Protein AF-A0A432RDB3-F1 (afdb_monomer_lite)

pLDDT: mean 89.16, std 12.21, range [35.31, 98.19]

Secondary structure (DSSP, 8-state):
----PPPPHHHHHHHHHHHHHTT----HHHHHHHHHHHTS----HHHHHHHHHHHHHHHHHHHHHHHHHHHHHHHHHHHHHHHHHHHHHHHHHHHHHHHHHHHHHHHHHHHHHHHHHHHHHHHHHHHHHHHHHHHHHHHHHHHHHHHHHHHHHHHHHHHHHHHHHHHHHHHHHHHHHHHHHHHHHHHHHHHHHHHHHHHHHHHHHHHHHHHHHHHHHHHHHHHHHHHHHHHHHHHHHHHHHSS--

Structure (mmCIF, N/CA/C/O backbone):
data_AF-A0A432RDB3-F1
#
_entry.id   AF-A0A432RDB3-F1
#
loop_
_atom_site.group_PDB
_atom_site.id
_atom_site.type_symbol
_atom_site.label_atom_id
_atom_site.label_alt_id
_atom_site.label_comp_id
_atom_site.label_asym_id
_atom_site.label_entity_id
_atom_site.label_seq_id
_atom_site.pdbx_PDB_ins_code
_atom_site.Cartn_x
_atom_site.Cartn_y
_atom_site.Cartn_z
_atom_site.occupancy
_atom_site.B_iso_or_equiv
_atom_site.auth_seq_id
_atom_site.auth_comp_id
_atom_site.auth_asym_id
_atom_site.auth_atom_id
_atom_site.pdbx_PDB_model_num
ATOM 1 N N . MET A 1 1 ? -82.869 -1.837 111.411 1.00 35.31 1 MET A N 1
ATOM 2 C CA . MET A 1 1 ? -81.398 -1.745 111.531 1.00 35.31 1 MET A CA 1
ATOM 3 C C . MET A 1 1 ? -80.792 -3.014 110.956 1.00 35.31 1 MET A C 1
ATOM 5 O O . MET A 1 1 ? -80.853 -4.049 111.608 1.00 35.31 1 MET A O 1
ATOM 9 N N . ALA A 1 2 ? -80.286 -2.956 109.724 1.00 36.50 2 ALA A N 1
ATOM 10 C CA . ALA A 1 2 ? -79.537 -4.052 109.114 1.00 36.50 2 ALA A CA 1
ATOM 11 C C . ALA A 1 2 ? -78.071 -3.973 109.571 1.00 36.50 2 ALA A C 1
ATOM 13 O O . ALA A 1 2 ? -77.503 -2.884 109.666 1.00 36.50 2 ALA A O 1
ATOM 14 N N . ARG A 1 3 ? -77.483 -5.119 109.922 1.00 41.62 3 ARG A N 1
ATOM 15 C CA . ARG A 1 3 ? -76.086 -5.228 110.359 1.00 41.62 3 ARG A CA 1
ATOM 16 C C . ARG A 1 3 ? -75.168 -4.813 109.199 1.00 41.62 3 ARG A C 1
ATOM 18 O O 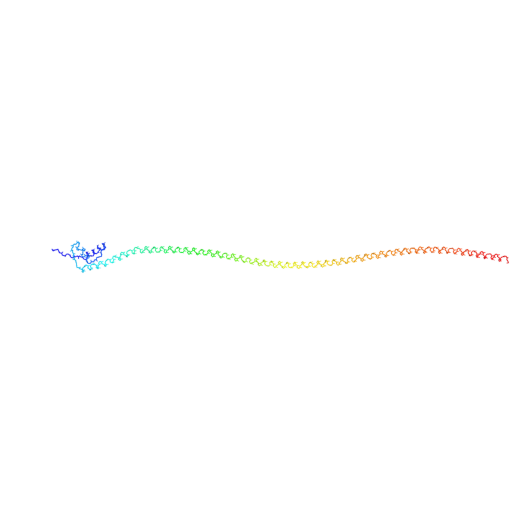. ARG A 1 3 ? -75.304 -5.351 108.107 1.00 41.62 3 ARG A O 1
ATOM 25 N N . LYS A 1 4 ? -74.249 -3.868 109.438 1.00 50.31 4 LYS A N 1
ATOM 26 C CA . LYS A 1 4 ? -73.173 -3.492 108.503 1.00 50.31 4 LYS A CA 1
ATOM 27 C C . LYS A 1 4 ? -72.275 -4.713 108.268 1.00 50.31 4 LYS A C 1
ATOM 29 O O . LYS A 1 4 ? -71.460 -5.034 109.127 1.00 50.31 4 LYS A O 1
ATOM 34 N N . ALA A 1 5 ? -72.446 -5.406 107.147 1.00 59.75 5 ALA A N 1
ATOM 35 C CA . ALA A 1 5 ? -71.438 -6.338 106.656 1.00 59.75 5 ALA A CA 1
ATOM 36 C C . ALA A 1 5 ? -70.330 -5.511 105.991 1.00 59.75 5 ALA A C 1
ATOM 38 O O . ALA A 1 5 ? -70.617 -4.707 105.105 1.00 59.75 5 ALA A O 1
ATOM 39 N N . ASN A 1 6 ? -69.087 -5.653 106.452 1.00 72.50 6 ASN A N 1
ATOM 40 C CA . ASN A 1 6 ? -67.948 -5.007 105.803 1.00 72.50 6 ASN A CA 1
ATOM 41 C C . ASN A 1 6 ? -67.727 -5.652 104.429 1.00 72.50 6 ASN A C 1
ATOM 43 O O . ASN A 1 6 ? -67.784 -6.874 104.317 1.00 72.50 6 ASN A O 1
ATOM 47 N N . ILE A 1 7 ? -67.501 -4.827 103.408 1.00 80.25 7 ILE A N 1
ATOM 48 C CA . ILE A 1 7 ? -67.109 -5.280 102.068 1.00 80.25 7 ILE A CA 1
ATOM 49 C C . ILE A 1 7 ? -65.678 -5.821 102.168 1.00 80.25 7 ILE A C 1
ATOM 51 O O . ILE A 1 7 ? -64.812 -5.146 102.739 1.00 80.25 7 ILE A O 1
ATOM 55 N N . ALA A 1 8 ? -65.447 -7.031 101.667 1.00 84.75 8 ALA A N 1
ATOM 56 C CA . ALA A 1 8 ? -64.123 -7.636 101.638 1.00 84.75 8 ALA A CA 1
ATOM 57 C C . ALA A 1 8 ? -63.233 -6.959 100.585 1.00 84.75 8 ALA A C 1
ATOM 59 O O . ALA A 1 8 ? -63.705 -6.353 99.623 1.00 84.75 8 ALA A O 1
ATOM 60 N N . LYS A 1 9 ? -61.917 -7.050 100.766 1.00 83.38 9 LYS A N 1
ATOM 61 C CA . LYS A 1 9 ? -60.950 -6.425 99.858 1.00 83.38 9 LYS A CA 1
ATOM 62 C C . LYS A 1 9 ? -61.000 -7.064 98.469 1.00 83.38 9 LYS A C 1
ATOM 64 O O . LYS A 1 9 ? -60.935 -6.365 97.465 1.00 83.38 9 LYS A O 1
ATOM 69 N N . GLU A 1 10 ? -61.190 -8.374 98.435 1.00 84.88 10 GLU A N 1
ATOM 70 C CA . GLU A 1 10 ? -61.319 -9.195 97.237 1.00 84.88 10 GLU A CA 1
ATOM 71 C C . GLU A 1 10 ? -62.571 -8.808 96.434 1.00 84.88 10 GLU A C 1
ATOM 73 O O . GLU A 1 10 ? -62.511 -8.727 95.211 1.00 84.88 10 GLU A O 1
ATOM 78 N N . GLU A 1 11 ? -63.677 -8.473 97.114 1.00 85.69 11 GLU A N 1
ATOM 79 C CA . GLU A 1 11 ? -64.893 -7.955 96.466 1.00 85.69 11 GLU A CA 1
ATOM 80 C C . GLU A 1 11 ? -64.620 -6.604 95.781 1.00 85.69 11 GLU A C 1
ATOM 82 O O . GLU A 1 11 ? -65.095 -6.369 94.672 1.00 85.69 11 GLU A O 1
ATOM 87 N N . ILE A 1 12 ? -63.832 -5.720 96.411 1.00 87.88 12 ILE A N 1
ATOM 88 C CA . ILE A 1 12 ? -63.467 -4.409 95.844 1.00 87.88 12 ILE A CA 1
ATOM 89 C C . ILE A 1 12 ? -62.556 -4.577 94.622 1.00 87.88 12 ILE A C 1
ATOM 91 O O . ILE A 1 12 ? -62.761 -3.895 93.623 1.00 87.88 12 ILE A O 1
ATOM 95 N N . ILE A 1 13 ? -61.584 -5.492 94.676 1.00 89.44 13 ILE A N 1
ATOM 96 C CA . ILE A 1 13 ? -60.688 -5.787 93.547 1.00 89.44 13 ILE A CA 1
ATOM 97 C C . ILE A 1 13 ? -61.476 -6.368 92.365 1.00 89.44 13 ILE A C 1
ATOM 99 O O . ILE A 1 13 ? -61.260 -5.945 91.232 1.00 89.44 13 ILE A O 1
ATOM 103 N N . GLN A 1 14 ? -62.427 -7.276 92.614 1.00 88.69 14 GLN A N 1
ATOM 104 C CA . GLN A 1 14 ? -63.300 -7.802 91.561 1.00 88.69 14 GLN A CA 1
ATOM 105 C C . GLN A 1 14 ? -64.155 -6.694 90.934 1.00 88.69 14 GLN A C 1
ATOM 107 O O . GLN A 1 14 ? -64.220 -6.584 89.715 1.00 88.69 14 GLN A O 1
ATOM 112 N N . ALA A 1 15 ? -64.724 -5.806 91.752 1.00 88.12 15 ALA A N 1
ATOM 113 C CA . ALA A 1 15 ? -65.462 -4.649 91.255 1.00 88.12 15 ALA A CA 1
ATOM 114 C C . ALA A 1 15 ? -64.590 -3.709 90.400 1.00 88.12 15 ALA A C 1
ATOM 116 O O . ALA A 1 15 ? -65.084 -3.113 89.444 1.00 88.12 15 ALA A O 1
ATOM 117 N N . CYS A 1 16 ? -63.296 -3.569 90.708 1.00 90.38 16 CYS A N 1
ATOM 118 C CA . CYS A 1 16 ? -62.369 -2.817 89.863 1.00 90.38 16 CYS A CA 1
ATOM 119 C C . CYS A 1 16 ? -62.191 -3.457 88.475 1.00 90.38 16 CYS A C 1
ATOM 121 O O . CYS A 1 16 ? -62.165 -2.728 87.482 1.00 90.38 16 CYS A O 1
ATOM 123 N N . TRP A 1 17 ? -62.114 -4.790 88.396 1.00 91.38 17 TRP A N 1
ATOM 124 C CA . TRP A 1 17 ? -62.083 -5.523 87.125 1.00 91.38 17 TRP A CA 1
ATOM 125 C C . TRP A 1 17 ? -63.385 -5.353 86.338 1.00 91.38 17 TRP A C 1
ATOM 127 O O . TRP A 1 17 ? -63.338 -4.926 85.185 1.00 91.38 17 TRP A O 1
ATOM 137 N N . ASP A 1 18 ? -64.536 -5.558 86.984 1.00 90.00 18 ASP A N 1
ATOM 138 C CA . ASP A 1 18 ? -65.857 -5.417 86.357 1.00 90.00 18 ASP A CA 1
ATOM 139 C C . ASP A 1 18 ? -66.084 -3.991 85.805 1.00 90.00 18 ASP A C 1
ATOM 141 O O . ASP A 1 18 ? -66.699 -3.797 84.754 1.00 90.00 18 ASP A O 1
ATOM 145 N N . LEU A 1 19 ? -65.586 -2.966 86.511 1.00 89.94 19 LEU A N 1
ATOM 146 C CA . LEU A 1 19 ? -65.659 -1.571 86.070 1.00 89.94 19 LEU A CA 1
ATOM 147 C C . LEU A 1 19 ? -64.761 -1.304 84.854 1.00 89.94 19 LEU A C 1
ATOM 149 O O . LEU A 1 19 ? -65.193 -0.613 83.928 1.00 89.94 19 LEU A O 1
ATOM 153 N N . ILE A 1 20 ? -63.546 -1.860 84.813 1.00 90.69 20 ILE A N 1
ATOM 154 C CA . ILE A 1 20 ? -62.669 -1.729 83.643 1.00 90.69 20 ILE A CA 1
ATOM 155 C C . ILE A 1 20 ? -63.223 -2.462 82.423 1.00 90.69 20 ILE A C 1
ATOM 157 O O . ILE A 1 20 ? -63.156 -1.903 81.329 1.00 90.69 20 ILE A O 1
ATOM 161 N N . GLU A 1 21 ? -63.848 -3.630 82.585 1.00 87.88 21 GLU A N 1
ATOM 162 C CA . GLU A 1 21 ? -64.546 -4.315 81.483 1.00 87.88 21 GLU A CA 1
ATOM 163 C C . GLU A 1 21 ? -65.658 -3.442 80.872 1.00 87.88 21 GLU A C 1
ATOM 165 O O . GLU A 1 21 ? -65.922 -3.490 79.669 1.00 87.88 21 GLU A O 1
ATOM 170 N N . GLN A 1 22 ? -66.265 -2.569 81.680 1.00 89.19 22 GLN A N 1
ATOM 171 C CA . GLN A 1 22 ? -67.257 -1.580 81.248 1.00 89.19 22 GLN A CA 1
ATOM 172 C C . GLN A 1 22 ? -66.639 -0.267 80.725 1.00 89.19 22 GLN A C 1
ATOM 174 O O . GLN A 1 22 ? -67.370 0.688 80.459 1.00 89.19 22 GLN A O 1
ATOM 179 N N . ASN A 1 23 ? -65.312 -0.193 80.553 1.00 85.62 23 ASN A N 1
ATOM 180 C CA . ASN A 1 23 ? -64.543 1.016 80.213 1.00 85.62 23 ASN A CA 1
ATOM 181 C C . ASN A 1 23 ? -64.658 2.156 81.245 1.00 85.62 23 ASN A C 1
ATOM 183 O O . ASN A 1 23 ? -64.531 3.340 80.914 1.00 85.62 23 ASN A O 1
ATOM 187 N N . ILE A 1 24 ? -64.887 1.826 82.515 1.00 88.19 24 ILE A N 1
ATOM 188 C CA . ILE A 1 24 ? -65.016 2.790 83.607 1.00 88.19 24 ILE A CA 1
ATOM 189 C C . ILE A 1 24 ? -63.818 2.646 84.545 1.00 88.19 24 ILE A C 1
ATOM 191 O O . ILE A 1 24 ? -63.685 1.668 85.265 1.00 88.19 24 ILE A O 1
ATOM 195 N N . PHE A 1 25 ? -62.964 3.671 84.609 1.00 87.56 25 PHE A N 1
ATOM 196 C CA . PHE A 1 25 ? -61.839 3.665 85.550 1.00 87.56 25 PHE A CA 1
ATOM 197 C C . PHE A 1 25 ? -62.325 3.574 87.013 1.00 87.56 25 PHE A C 1
ATOM 199 O O . PHE A 1 25 ? -63.128 4.432 87.420 1.00 87.56 25 PHE A O 1
ATOM 206 N N . PRO A 1 26 ? -61.861 2.593 87.804 1.00 89.19 26 PRO A N 1
ATOM 207 C CA . PRO A 1 26 ? -62.276 2.429 89.186 1.00 89.19 26 PRO A CA 1
ATOM 208 C C . PRO A 1 26 ? -61.664 3.529 90.053 1.00 89.19 26 PRO A C 1
ATOM 210 O O . PRO A 1 26 ? -60.463 3.768 90.075 1.00 89.19 26 PRO A O 1
ATOM 213 N N . ASN A 1 27 ? -62.517 4.246 90.773 1.00 88.56 27 ASN A N 1
ATOM 214 C CA . ASN A 1 27 ? -62.109 5.233 91.764 1.00 88.56 27 ASN A CA 1
ATOM 215 C C . ASN A 1 27 ? -63.061 5.168 92.960 1.00 88.56 27 ASN A C 1
ATOM 217 O O . ASN A 1 27 ? -64.129 4.562 92.878 1.00 88.56 27 ASN A O 1
ATOM 221 N N . ILE A 1 28 ? -62.680 5.795 94.076 1.00 86.38 28 ILE A N 1
ATOM 222 C CA . ILE A 1 28 ? -63.436 5.717 95.336 1.00 86.38 28 ILE A CA 1
ATOM 223 C C . ILE A 1 28 ? -64.931 6.059 95.146 1.00 86.38 28 ILE A C 1
ATOM 225 O O . ILE A 1 28 ? -65.757 5.260 95.594 1.00 86.38 28 ILE A O 1
ATOM 229 N N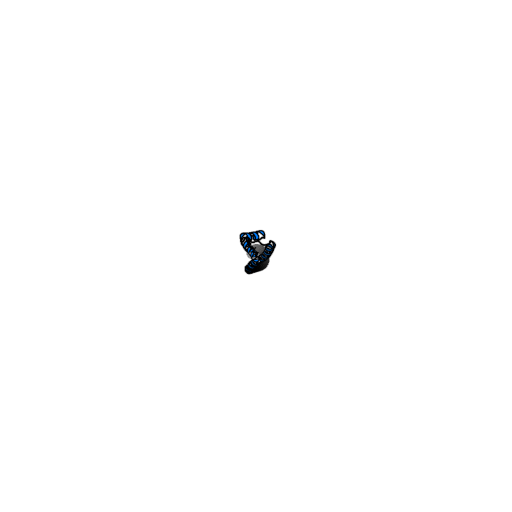 . PRO A 1 29 ? -65.321 7.162 94.467 1.00 87.56 29 PRO A N 1
ATOM 230 C CA . PRO A 1 29 ? -66.732 7.449 94.195 1.00 87.56 29 PRO A CA 1
ATOM 231 C C . PRO A 1 29 ? -67.442 6.354 93.391 1.00 87.56 29 PRO A C 1
ATOM 233 O O . PRO A 1 29 ? -68.516 5.913 93.782 1.00 87.56 29 PRO A O 1
ATOM 236 N N . ARG A 1 30 ? -66.827 5.869 92.306 1.00 87.94 30 ARG A N 1
ATOM 237 C CA . ARG A 1 30 ? -67.439 4.881 91.404 1.00 87.94 30 ARG A CA 1
ATOM 238 C C . ARG A 1 30 ? -67.595 3.513 92.049 1.00 87.94 30 ARG A C 1
ATOM 240 O O . ARG A 1 30 ? -68.623 2.879 91.858 1.00 87.94 30 ARG A O 1
ATOM 247 N N . LEU A 1 31 ? -66.623 3.083 92.849 1.00 86.69 31 LEU A N 1
ATOM 248 C CA . LEU A 1 31 ? -66.726 1.846 93.626 1.00 86.69 31 LEU A CA 1
ATOM 249 C C . LEU A 1 31 ? -67.760 1.977 94.746 1.00 86.69 31 LEU A C 1
ATOM 251 O O . LEU A 1 31 ? -68.524 1.050 94.994 1.00 86.69 31 LEU A O 1
ATOM 255 N N . SER A 1 32 ? -67.833 3.145 95.390 1.00 84.81 32 SER A N 1
ATOM 256 C CA . SER A 1 32 ? -68.870 3.416 96.390 1.00 84.81 32 SER A CA 1
ATOM 257 C C . SER A 1 32 ? -70.265 3.348 95.771 1.00 84.81 32 SER A C 1
ATOM 259 O O . SER A 1 32 ? -71.156 2.744 96.359 1.00 84.81 32 SER A O 1
ATOM 261 N N . ASP A 1 33 ? -70.449 3.917 94.578 1.00 86.44 33 ASP A N 1
ATOM 262 C CA . ASP A 1 33 ? -71.707 3.841 93.834 1.00 86.44 33 ASP A CA 1
ATOM 263 C C . ASP A 1 33 ? -71.992 2.421 93.319 1.00 86.44 33 ASP A C 1
ATOM 265 O O . ASP A 1 33 ? -73.139 1.981 93.372 1.00 86.44 33 ASP A O 1
ATOM 269 N N . TYR A 1 34 ? -70.965 1.673 92.897 1.00 87.25 34 TYR A N 1
ATOM 270 C CA . TYR A 1 34 ? -71.071 0.270 92.480 1.00 87.25 34 TYR A CA 1
ATOM 271 C C . TYR A 1 34 ? -71.675 -0.598 93.592 1.00 87.25 34 TYR A C 1
ATOM 273 O O . TYR A 1 34 ? -72.729 -1.202 93.397 1.00 87.25 34 TYR A O 1
ATOM 281 N N . PHE A 1 35 ? -71.091 -0.580 94.795 1.00 85.75 35 PHE A N 1
ATOM 282 C CA . PHE A 1 35 ? -71.615 -1.346 95.934 1.00 85.75 35 PHE A CA 1
ATOM 283 C C . PHE A 1 35 ? -72.942 -0.793 96.462 1.00 85.75 35 PHE A C 1
ATOM 285 O O . PHE A 1 35 ? -73.838 -1.553 96.829 1.00 85.75 35 PHE A O 1
ATOM 292 N N . LYS A 1 36 ? -73.130 0.530 96.431 1.00 84.56 36 LYS A N 1
ATOM 293 C CA . LYS A 1 36 ? -74.396 1.158 96.827 1.00 84.56 36 LYS A CA 1
ATOM 294 C C . LYS A 1 36 ? -75.564 0.731 95.936 1.00 84.56 36 LYS A C 1
ATOM 296 O O . LYS A 1 36 ? -76.665 0.550 96.451 1.00 84.56 36 LYS A O 1
ATOM 301 N N . ASN A 1 37 ? -75.326 0.564 94.637 1.00 84.19 37 ASN A N 1
ATOM 302 C CA . ASN A 1 37 ? -76.328 0.098 93.680 1.00 84.19 37 ASN A CA 1
ATOM 303 C C . ASN A 1 37 ? -76.516 -1.425 93.716 1.00 84.19 37 ASN A C 1
ATOM 305 O O . ASN A 1 37 ? -77.618 -1.897 93.451 1.00 84.19 37 ASN A O 1
ATOM 309 N N . LEU A 1 38 ? -75.466 -2.182 94.049 1.00 83.31 38 LEU A N 1
ATOM 310 C CA . LEU A 1 38 ? -75.503 -3.643 94.103 1.00 83.31 38 LEU A CA 1
ATOM 311 C C . LEU A 1 38 ? -76.231 -4.166 95.351 1.00 83.31 38 LEU A C 1
ATOM 313 O O . LEU A 1 38 ? -77.127 -5.000 95.243 1.00 83.31 38 LEU A O 1
ATOM 317 N N . ASP A 1 39 ? -75.855 -3.684 96.537 1.00 78.50 39 ASP A N 1
ATOM 318 C CA . ASP A 1 39 ? -76.351 -4.215 97.816 1.00 78.50 39 ASP A CA 1
ATOM 319 C C . ASP A 1 39 ? -76.494 -3.170 98.941 1.00 78.50 39 ASP A C 1
ATOM 321 O O . ASP A 1 39 ? -76.929 -3.493 100.051 1.00 78.50 39 ASP A O 1
ATOM 325 N N . GLY A 1 40 ? -76.164 -1.904 98.670 1.00 77.38 40 GLY A N 1
ATOM 326 C CA . GLY A 1 40 ? -76.295 -0.804 99.623 1.00 77.38 40 GLY A CA 1
ATOM 327 C C . GLY A 1 40 ? -75.216 -0.770 100.713 1.00 77.38 40 GLY A C 1
ATOM 328 O O . GLY A 1 40 ? -75.335 0.033 101.647 1.00 77.38 40 GLY A O 1
ATOM 329 N N . ARG A 1 41 ? -74.178 -1.618 100.639 1.00 79.44 41 ARG A N 1
ATOM 330 C CA . ARG A 1 41 ? -73.050 -1.616 101.585 1.00 79.44 41 ARG A CA 1
ATOM 331 C C . ARG A 1 41 ? -72.085 -0.465 101.289 1.00 79.44 41 ARG A C 1
ATOM 333 O O . ARG A 1 41 ? -71.989 0.043 100.178 1.00 79.44 41 ARG A O 1
ATOM 340 N N . GLY A 1 42 ? -71.347 -0.054 102.318 1.00 76.62 42 GLY A N 1
ATOM 341 C CA . GLY A 1 42 ? -70.287 0.945 102.202 1.00 76.62 42 GLY A CA 1
ATOM 342 C C . GLY A 1 42 ? -69.099 0.588 103.086 1.00 76.62 42 GLY A C 1
ATOM 343 O O . GLY A 1 42 ? -69.268 0.015 104.165 1.00 76.62 42 GLY A O 1
ATOM 344 N N . CYS A 1 43 ? -67.898 0.937 102.636 1.00 78.62 43 CYS A N 1
ATOM 345 C CA . CYS A 1 43 ? -66.645 0.738 103.360 1.00 78.62 43 CYS A CA 1
ATOM 346 C C . CYS A 1 43 ? -65.849 2.052 103.438 1.00 78.62 43 CYS A C 1
ATOM 348 O O . CYS A 1 43 ? -66.268 3.084 102.915 1.00 78.62 43 CYS A O 1
ATOM 350 N N . SER A 1 44 ? -64.741 2.052 104.183 1.00 82.94 44 SER A N 1
ATOM 351 C CA . SER A 1 44 ? -63.948 3.269 104.372 1.00 82.94 44 SER A CA 1
ATOM 352 C C . SER A 1 44 ? -63.169 3.633 103.105 1.00 82.94 44 SER A C 1
ATOM 354 O O . SER A 1 44 ? -62.685 2.750 102.395 1.00 82.94 44 SER A O 1
ATOM 356 N N . ASN A 1 45 ? -62.965 4.931 102.867 1.00 83.38 45 ASN A N 1
ATOM 357 C CA . ASN A 1 45 ? -62.154 5.413 101.744 1.00 83.38 45 ASN A CA 1
ATOM 358 C C . ASN A 1 45 ? -60.724 4.859 101.773 1.00 83.38 45 ASN A C 1
ATOM 360 O O . ASN A 1 45 ? -60.151 4.620 100.720 1.00 83.38 45 ASN A O 1
ATOM 364 N N . THR A 1 46 ? -60.156 4.618 102.958 1.00 83.19 46 THR A N 1
ATOM 365 C CA . THR A 1 46 ? -58.827 4.007 103.108 1.00 83.19 46 THR A CA 1
ATOM 366 C C . THR A 1 46 ? -58.824 2.544 102.663 1.00 83.19 46 THR A C 1
ATOM 368 O O . THR A 1 46 ? -57.886 2.106 102.008 1.00 83.19 46 THR A O 1
ATOM 371 N N . THR A 1 47 ? -59.886 1.788 102.966 1.00 83.44 47 THR A N 1
ATOM 372 C CA . THR A 1 47 ? -60.045 0.399 102.505 1.00 83.44 47 THR A CA 1
ATOM 373 C C . THR A 1 47 ? -60.215 0.335 100.987 1.00 83.44 47 THR A C 1
ATOM 375 O O . THR A 1 47 ? -59.574 -0.496 100.351 1.00 83.44 47 THR A O 1
ATOM 378 N N . LEU A 1 48 ? -61.020 1.237 100.409 1.00 85.25 48 LEU A N 1
ATOM 379 C CA . LEU A 1 48 ? -61.172 1.365 98.956 1.00 85.25 48 LEU A CA 1
ATOM 380 C C . LEU A 1 48 ? -59.850 1.745 98.293 1.00 85.25 48 LEU A C 1
ATOM 382 O O . LEU A 1 48 ? -59.454 1.093 97.341 1.00 85.25 48 LEU A O 1
ATOM 386 N N . LEU A 1 49 ? -59.147 2.753 98.812 1.00 87.56 49 LEU A N 1
ATOM 387 C CA . LEU A 1 49 ? -57.881 3.213 98.244 1.00 87.56 49 LEU A CA 1
ATOM 388 C C . LEU A 1 49 ? -56.818 2.111 98.245 1.00 87.56 49 LEU A C 1
ATOM 390 O O . LEU A 1 49 ? -56.200 1.879 97.217 1.00 87.56 49 LEU A O 1
ATOM 394 N N . ASN A 1 50 ? -56.651 1.394 99.360 1.00 88.56 50 ASN A N 1
ATOM 395 C CA . ASN A 1 50 ? -55.678 0.303 99.444 1.00 88.56 50 ASN A CA 1
ATOM 396 C C . ASN A 1 50 ? -56.002 -0.836 98.463 1.00 88.56 50 ASN A C 1
ATOM 398 O O . ASN A 1 50 ? -55.094 -1.405 97.867 1.00 88.56 50 ASN A O 1
ATOM 402 N N . ALA A 1 51 ? -57.285 -1.168 98.288 1.00 87.38 51 ALA A N 1
ATOM 403 C CA . ALA A 1 51 ? -57.718 -2.177 97.323 1.00 87.38 51 ALA A CA 1
ATOM 404 C C . ALA A 1 51 ? -57.554 -1.704 95.867 1.00 87.38 51 ALA A C 1
ATOM 406 O O . ALA A 1 51 ? -57.153 -2.493 95.019 1.00 87.38 51 ALA A O 1
ATOM 407 N N . ILE A 1 52 ? -57.816 -0.421 95.585 1.00 89.19 52 ILE A N 1
ATOM 408 C CA . ILE A 1 52 ? -57.573 0.193 94.272 1.00 89.19 52 ILE A CA 1
ATOM 409 C C . ILE A 1 52 ? -56.083 0.152 93.942 1.00 89.19 52 ILE A C 1
ATOM 411 O O . ILE A 1 52 ? -55.741 -0.277 92.853 1.00 89.19 52 ILE A O 1
ATOM 415 N N . SER A 1 53 ? -55.196 0.542 94.862 1.00 88.56 53 SER A N 1
ATOM 416 C CA . SER A 1 53 ? -53.749 0.528 94.607 1.00 88.56 53 SER A CA 1
ATOM 417 C C . SER A 1 53 ? -53.211 -0.881 94.335 1.00 88.56 53 SER A C 1
ATOM 419 O O . SER A 1 53 ? -52.388 -1.058 93.445 1.00 88.56 53 SER A O 1
ATOM 421 N N . GLU A 1 54 ? -53.711 -1.898 95.038 1.00 89.75 54 GLU A N 1
ATOM 422 C CA . GLU A 1 54 ? -53.349 -3.301 94.778 1.00 89.75 54 GLU A CA 1
ATOM 423 C C . GLU A 1 54 ? -53.878 -3.813 93.435 1.00 89.75 54 GLU A C 1
ATOM 425 O O . GLU A 1 54 ? -53.189 -4.529 92.705 1.00 89.75 54 GLU A O 1
ATOM 430 N N . TRP A 1 55 ? -55.101 -3.415 93.086 1.00 92.56 55 TRP A N 1
ATOM 431 C CA . TRP A 1 55 ? -55.655 -3.676 91.768 1.00 92.56 55 TRP A CA 1
ATOM 432 C C . TRP A 1 55 ? -54.859 -2.953 90.669 1.00 92.56 55 TRP A C 1
ATOM 434 O O . TRP A 1 55 ? -54.588 -3.559 89.643 1.00 92.56 55 TRP A O 1
ATOM 444 N N . GLU A 1 56 ? -54.426 -1.706 90.877 1.00 90.19 56 GLU A N 1
ATOM 445 C CA . GLU A 1 56 ? -53.608 -0.947 89.919 1.00 90.19 56 GLU A CA 1
ATOM 446 C C . GLU A 1 56 ? -52.250 -1.617 89.665 1.00 90.19 56 GLU A C 1
ATOM 448 O O . GLU A 1 56 ? -51.779 -1.631 88.526 1.00 90.19 56 GLU A O 1
ATOM 453 N N . GLU A 1 57 ? -51.619 -2.183 90.698 1.00 89.75 57 GLU A N 1
ATOM 454 C CA . GLU A 1 57 ? -50.401 -2.991 90.550 1.00 89.75 57 GLU A CA 1
ATOM 455 C C . GLU A 1 57 ? -50.678 -4.276 89.759 1.00 89.75 57 GLU A C 1
ATOM 457 O O . GLU A 1 57 ? -49.993 -4.543 88.771 1.00 89.75 57 GLU A O 1
ATOM 462 N N . SER A 1 58 ? -51.737 -5.006 90.121 1.00 87.56 58 SER A N 1
ATOM 463 C CA . SER A 1 58 ? -52.150 -6.237 89.427 1.00 87.56 58 SER A CA 1
ATOM 464 C C . SER A 1 58 ? -52.532 -5.981 87.962 1.00 87.56 58 SER A C 1
ATOM 466 O O . SER A 1 58 ? -52.250 -6.787 87.080 1.00 87.56 58 SER A O 1
ATOM 468 N N . TYR A 1 59 ? -53.158 -4.839 87.681 1.00 88.25 59 TYR A N 1
ATOM 469 C CA . TYR A 1 59 ? -53.559 -4.418 86.344 1.00 88.25 59 TYR A CA 1
ATOM 470 C C . TYR A 1 59 ? -52.352 -4.054 85.475 1.00 88.25 59 TYR A C 1
ATOM 472 O O . TYR A 1 59 ? -52.289 -4.462 84.317 1.00 88.25 59 TYR A O 1
ATOM 480 N N . LYS A 1 60 ? -51.362 -3.339 86.028 1.00 88.50 60 LYS A N 1
ATOM 481 C CA . LYS A 1 60 ? -50.094 -3.072 85.328 1.00 88.50 60 LYS A CA 1
ATOM 482 C C . LYS A 1 60 ? -49.356 -4.361 84.995 1.00 88.50 60 LYS A C 1
ATOM 484 O O . LYS A 1 60 ? -48.881 -4.508 83.875 1.00 88.50 60 LYS A O 1
ATOM 489 N N . GLU A 1 61 ? -49.298 -5.297 85.939 1.00 88.38 61 GLU A N 1
ATOM 490 C CA . GLU A 1 61 ? -48.685 -6.605 85.710 1.00 88.38 61 GLU A CA 1
ATOM 491 C C . GLU A 1 61 ? -49.429 -7.391 84.619 1.00 88.38 61 GLU A C 1
ATOM 493 O O . GLU A 1 61 ? -48.795 -7.969 83.736 1.00 88.38 61 GLU A O 1
ATOM 498 N N . HIS A 1 62 ? -50.766 -7.349 84.611 1.00 86.38 62 HIS A N 1
ATOM 499 C CA . HIS A 1 62 ? -51.566 -7.971 83.558 1.00 86.38 62 HIS A CA 1
ATOM 500 C C . HIS A 1 62 ? -51.297 -7.347 82.178 1.00 86.38 62 HIS A C 1
ATOM 502 O O . HIS A 1 62 ? -51.077 -8.090 81.219 1.00 86.38 62 HIS A O 1
ATOM 508 N N . GLN A 1 63 ? -51.256 -6.014 82.070 1.00 85.88 63 GLN A N 1
ATOM 509 C CA . GLN A 1 63 ? -50.954 -5.321 80.811 1.00 85.88 63 GLN A CA 1
ATOM 510 C C . GLN A 1 63 ? -49.534 -5.611 80.306 1.00 85.88 63 GLN A C 1
ATOM 512 O O . GLN A 1 63 ? -49.337 -5.860 79.115 1.00 85.88 63 GLN A O 1
ATOM 517 N N . ASP A 1 64 ? -48.543 -5.603 81.200 1.00 87.69 64 ASP A N 1
ATOM 518 C CA . ASP A 1 64 ? -47.157 -5.921 80.852 1.00 87.69 64 ASP A CA 1
ATOM 519 C C . ASP A 1 64 ? -47.015 -7.376 80.387 1.00 87.69 64 ASP A C 1
ATOM 521 O O . ASP A 1 64 ? -46.240 -7.656 79.469 1.00 87.69 64 ASP A O 1
ATOM 525 N N . ASN A 1 65 ? -47.769 -8.301 80.985 1.00 88.38 65 ASN A N 1
ATOM 526 C CA . ASN A 1 65 ? -47.782 -9.703 80.580 1.00 88.38 65 ASN A CA 1
ATOM 527 C C . ASN A 1 65 ? -48.450 -9.903 79.215 1.00 88.38 65 ASN A C 1
ATOM 529 O O . ASN A 1 65 ? -47.868 -10.581 78.374 1.00 88.38 65 ASN A O 1
ATOM 533 N N . GLU A 1 66 ? -49.590 -9.263 78.936 1.00 85.25 66 GLU A N 1
ATOM 534 C CA . GLU A 1 66 ? -50.221 -9.330 77.607 1.00 85.25 66 GLU A CA 1
ATOM 535 C C . GLU A 1 66 ? -49.304 -8.767 76.512 1.00 85.25 66 GLU A C 1
ATOM 537 O O . GLU A 1 66 ? -49.123 -9.377 75.456 1.00 85.25 66 GLU A O 1
ATOM 542 N N . LEU A 1 67 ? -48.664 -7.620 76.765 1.00 83.75 67 LEU A N 1
ATOM 543 C CA . LEU A 1 67 ? -47.714 -7.020 75.824 1.00 83.75 67 LEU A CA 1
ATOM 544 C C . LEU A 1 67 ? -46.483 -7.905 75.604 1.00 83.75 67 LEU A C 1
ATOM 546 O O . LEU A 1 67 ? -45.998 -8.016 74.470 1.00 83.75 67 LEU A O 1
ATOM 550 N N . LYS A 1 68 ? -45.976 -8.548 76.662 1.00 88.38 68 LYS A N 1
ATOM 551 C CA . LYS A 1 68 ? -44.889 -9.526 76.556 1.00 88.38 68 LYS A CA 1
ATOM 552 C C . LYS A 1 68 ? -45.313 -10.750 75.763 1.00 88.38 68 LYS A C 1
ATOM 554 O O . LYS A 1 68 ? -44.576 -11.110 74.857 1.00 88.38 68 LYS A O 1
ATOM 559 N N . GLU A 1 69 ? -46.479 -11.333 76.020 1.00 85.75 69 GLU A N 1
ATOM 560 C CA . GLU A 1 69 ? -46.977 -12.498 75.278 1.00 85.75 69 GLU A CA 1
ATOM 561 C C . GLU A 1 69 ? -47.143 -12.193 73.787 1.00 85.75 69 GLU A C 1
ATOM 563 O O . GLU A 1 69 ? -46.679 -12.955 72.935 1.00 85.75 69 GLU A O 1
ATOM 568 N N . VAL A 1 70 ? -47.726 -11.038 73.449 1.00 85.44 70 VAL A N 1
ATOM 569 C CA . VAL A 1 70 ? -47.838 -10.576 72.058 1.00 85.44 70 VAL A CA 1
ATOM 570 C C . VAL A 1 70 ? -46.447 -10.426 71.435 1.00 85.44 70 VAL A C 1
ATOM 572 O O . VAL A 1 70 ? -46.191 -10.914 70.332 1.00 85.44 70 VAL A O 1
ATOM 575 N N . THR A 1 71 ? -45.512 -9.800 72.148 1.00 88.00 71 THR A N 1
ATOM 576 C CA . THR A 1 71 ? -44.140 -9.614 71.661 1.00 88.00 71 THR A CA 1
ATOM 577 C C . THR A 1 71 ? -43.409 -10.948 71.492 1.00 88.00 71 THR A C 1
ATOM 579 O O . THR A 1 71 ? -42.758 -11.157 70.470 1.00 88.00 71 THR A O 1
ATOM 582 N N . GLU A 1 72 ? -43.535 -11.875 72.439 1.00 89.19 72 GLU A N 1
ATOM 583 C CA . GLU A 1 72 ? -42.936 -13.212 72.393 1.00 89.19 72 GLU A CA 1
ATOM 584 C C . GLU A 1 72 ? -43.516 -14.064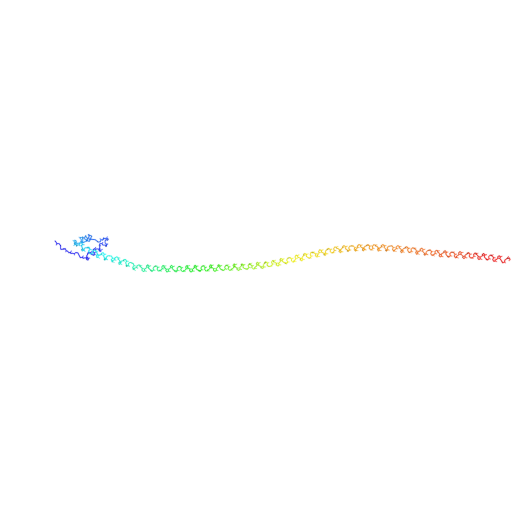 71.263 1.00 89.19 72 GLU A C 1
ATOM 586 O O . GLU A 1 72 ? -42.779 -14.823 70.631 1.00 89.19 72 GLU A O 1
ATOM 591 N N . HIS A 1 73 ? -44.801 -13.895 70.946 1.00 89.69 73 HIS A N 1
ATOM 592 C CA . HIS A 1 73 ? -45.447 -14.598 69.845 1.00 89.69 73 HIS A CA 1
ATOM 593 C C . HIS A 1 73 ? -44.986 -14.085 68.470 1.00 89.69 73 HIS A C 1
ATOM 595 O O . HIS A 1 73 ? -44.704 -14.873 67.561 1.00 89.69 73 HIS A O 1
ATOM 601 N N . PHE A 1 74 ? -44.869 -12.764 68.299 1.00 90.38 74 PHE A N 1
ATOM 602 C CA . PHE A 1 74 ? -44.553 -12.164 66.997 1.00 90.38 74 PHE A CA 1
ATOM 603 C C . PHE A 1 74 ? -43.054 -11.995 66.722 1.00 90.38 74 PHE A C 1
ATOM 605 O O . PHE A 1 74 ? -42.633 -12.134 65.571 1.00 90.38 74 PHE A O 1
ATOM 612 N N . ALA A 1 75 ? -42.223 -11.737 67.736 1.00 90.56 75 ALA A N 1
ATOM 613 C CA . ALA A 1 75 ? -40.779 -11.549 67.576 1.00 90.56 75 ALA A CA 1
ATOM 614 C C . ALA A 1 75 ? -40.060 -12.675 66.803 1.00 90.56 75 ALA A C 1
ATOM 616 O O . ALA A 1 75 ? -39.260 -12.352 65.920 1.00 90.56 75 ALA A O 1
ATOM 617 N N . PRO A 1 76 ? -40.298 -13.980 67.059 1.00 92.75 76 PRO A N 1
ATOM 618 C CA . PRO A 1 76 ? -39.649 -15.043 66.291 1.00 92.75 76 PRO A CA 1
ATOM 619 C C . PRO A 1 76 ? -40.085 -15.046 64.822 1.00 92.75 76 PRO A C 1
ATOM 621 O O . PRO A 1 76 ? -39.257 -15.290 63.944 1.00 92.75 76 PRO A O 1
ATOM 624 N N . THR A 1 77 ? -41.348 -14.717 64.540 1.00 93.25 77 THR A N 1
ATOM 625 C CA . THR A 1 77 ? -41.883 -14.621 63.175 1.00 93.25 77 THR A CA 1
ATOM 626 C C . THR A 1 77 ? -41.246 -13.460 62.415 1.00 93.25 77 THR A C 1
ATOM 628 O O . THR A 1 77 ? -40.767 -13.656 61.299 1.00 93.25 77 THR A O 1
ATOM 631 N N . PHE A 1 78 ? -41.142 -12.282 63.039 1.00 93.81 78 PHE A N 1
ATOM 632 C CA . PHE A 1 78 ? -40.449 -11.132 62.452 1.00 93.81 78 PHE A CA 1
ATOM 633 C C . PHE A 1 78 ? -38.961 -11.408 62.224 1.00 93.81 78 PHE A C 1
ATOM 635 O O . PHE A 1 78 ? -38.461 -11.139 61.137 1.00 93.81 78 PHE A O 1
ATOM 642 N N . LYS A 1 79 ? -38.263 -12.020 63.189 1.00 94.50 79 LYS A N 1
ATOM 643 C CA . LYS A 1 79 ? -36.845 -12.389 63.030 1.00 94.50 79 LYS A CA 1
ATOM 644 C C . LYS A 1 79 ? -36.622 -13.416 61.924 1.00 94.50 79 LYS A C 1
ATOM 646 O O . LYS A 1 79 ? -35.590 -13.386 61.255 1.00 94.50 79 LYS A O 1
ATOM 651 N N . ARG A 1 80 ? -37.556 -14.354 61.744 1.00 94.88 80 ARG A N 1
ATOM 652 C CA . ARG A 1 80 ? -37.502 -15.318 60.642 1.00 94.88 80 ARG A CA 1
ATOM 653 C C . ARG A 1 80 ? -37.696 -14.614 59.304 1.00 94.88 80 ARG A C 1
ATOM 655 O O . ARG A 1 80 ? -36.882 -14.804 58.415 1.00 94.88 80 ARG A O 1
ATOM 662 N N . PHE A 1 81 ? -38.706 -13.758 59.199 1.00 95.50 81 PHE A N 1
ATOM 663 C CA . PHE A 1 81 ? -38.961 -12.969 57.998 1.00 95.50 81 PHE A CA 1
ATOM 664 C C . PHE A 1 81 ? -37.780 -12.062 57.625 1.00 95.50 81 PHE A C 1
ATOM 666 O O . PHE A 1 81 ? -37.367 -12.035 56.471 1.00 95.50 81 PHE A O 1
ATOM 673 N N . GLU A 1 82 ? -37.193 -11.370 58.603 1.00 95.94 82 GLU A N 1
ATOM 674 C CA . GLU A 1 82 ? -35.995 -10.548 58.411 1.00 95.94 82 GLU A CA 1
ATOM 675 C C . GLU A 1 82 ? -34.832 -11.384 57.864 1.00 95.94 82 GLU A C 1
ATOM 677 O O . GLU A 1 82 ? -34.199 -11.003 56.881 1.00 95.94 82 GLU A O 1
ATOM 682 N N . ARG A 1 83 ? -34.591 -12.565 58.446 1.00 96.12 83 ARG A N 1
ATOM 683 C CA . ARG A 1 83 ? -33.554 -13.488 57.973 1.00 96.12 83 ARG A CA 1
ATOM 684 C C . ARG A 1 83 ? -33.819 -13.971 56.550 1.00 96.12 83 ARG A C 1
ATOM 686 O O . ARG A 1 83 ? -32.885 -13.991 55.754 1.00 96.12 83 ARG A O 1
ATOM 693 N N . ASP A 1 84 ? -35.057 -14.343 56.242 1.00 96.88 84 ASP A N 1
ATOM 694 C CA . ASP A 1 84 ? -35.446 -14.846 54.923 1.00 96.88 84 ASP A CA 1
ATOM 695 C C . ASP A 1 84 ? -35.284 -13.747 53.856 1.00 96.88 84 ASP A C 1
ATOM 697 O O . ASP A 1 84 ? -34.769 -14.008 52.768 1.00 96.88 84 ASP A O 1
ATOM 701 N N . ILE A 1 85 ? -35.633 -12.494 54.182 1.00 97.00 85 ILE A N 1
ATOM 702 C CA . ILE A 1 85 ? -35.384 -11.339 53.309 1.00 97.00 85 ILE A CA 1
ATOM 703 C C . ILE A 1 85 ? -33.891 -11.116 53.107 1.00 97.00 85 ILE A C 1
ATOM 705 O O . ILE A 1 85 ? -33.461 -10.960 51.967 1.00 97.00 85 ILE A O 1
ATOM 709 N N . ILE A 1 86 ? -33.099 -11.097 54.182 1.00 96.69 86 ILE A N 1
ATOM 710 C CA . ILE A 1 86 ? -31.653 -10.876 54.085 1.00 96.69 86 ILE A CA 1
ATOM 711 C C . ILE A 1 86 ? -31.014 -11.967 53.225 1.00 96.69 86 ILE A C 1
ATOM 713 O O . ILE A 1 86 ? -30.239 -11.648 52.332 1.00 96.69 86 ILE A O 1
ATOM 717 N N . GLN A 1 87 ? -31.375 -13.235 53.432 1.00 96.69 87 GLN A N 1
ATOM 718 C CA . GLN A 1 87 ? -30.868 -14.341 52.619 1.00 96.69 87 GLN A CA 1
ATOM 719 C C . GLN A 1 87 ? -31.267 -14.207 51.150 1.00 96.69 87 GLN A C 1
ATOM 721 O O . GLN A 1 87 ? -30.414 -14.357 50.280 1.00 96.69 87 GLN A O 1
ATOM 726 N N . SER A 1 88 ? -32.532 -13.891 50.868 1.00 96.94 88 SER A N 1
ATOM 727 C CA . SER A 1 88 ? -33.013 -13.694 49.497 1.00 96.94 88 SER A CA 1
ATOM 728 C C . SER A 1 88 ? -32.280 -12.543 48.801 1.00 96.94 88 SER A C 1
ATOM 730 O O . SER A 1 88 ? -31.780 -12.702 47.689 1.00 96.94 88 SER A O 1
ATOM 732 N N . LEU A 1 89 ? -32.135 -11.403 49.483 1.00 96.44 89 LEU A N 1
ATOM 733 C CA . LEU A 1 89 ? -31.395 -10.255 48.963 1.00 96.44 89 LEU A CA 1
ATOM 734 C C . LEU A 1 89 ? -29.911 -10.569 48.766 1.00 96.44 89 LEU A C 1
ATOM 736 O O . LEU A 1 89 ? -29.356 -10.146 47.759 1.00 96.44 89 LEU A O 1
ATOM 740 N N . SER A 1 90 ? -29.278 -11.317 49.674 1.00 96.94 90 SER A N 1
ATOM 741 C CA . SER A 1 90 ? -27.887 -11.754 49.517 1.00 96.94 90 SER A CA 1
ATOM 742 C C . SER A 1 90 ? -27.705 -12.651 48.297 1.00 96.94 90 SER A C 1
ATOM 744 O O . SER A 1 90 ? -26.801 -12.398 47.511 1.00 96.94 90 SER A O 1
ATOM 746 N N . ILE A 1 91 ? -28.586 -13.634 48.086 1.00 97.06 91 ILE A N 1
ATOM 747 C CA . ILE A 1 91 ? -28.520 -14.519 46.912 1.00 97.06 91 ILE A CA 1
ATOM 748 C C . ILE A 1 91 ? -28.664 -13.706 45.625 1.00 97.06 91 ILE A C 1
ATOM 750 O O . ILE A 1 91 ? -27.844 -13.832 44.721 1.00 97.06 91 ILE A O 1
ATOM 754 N N . ILE A 1 92 ? -29.667 -12.825 45.558 1.00 97.38 92 ILE A N 1
ATOM 755 C CA . ILE A 1 92 ? -29.883 -11.973 44.383 1.00 97.38 92 ILE A CA 1
ATOM 756 C C . ILE A 1 92 ? -28.675 -11.058 44.155 1.00 97.38 92 ILE A C 1
ATOM 758 O O . ILE A 1 92 ? -28.267 -10.853 43.015 1.00 97.38 92 ILE A O 1
ATOM 762 N N . LEU A 1 93 ? -28.097 -10.498 45.219 1.00 97.25 93 LEU A N 1
ATOM 763 C CA . LEU A 1 93 ? -26.923 -9.639 45.113 1.00 97.25 93 LEU A CA 1
ATOM 764 C C . LEU A 1 93 ? -25.722 -10.414 44.556 1.00 97.25 93 LEU A C 1
ATOM 766 O O . LEU A 1 93 ? -25.087 -9.930 43.623 1.00 97.25 93 LEU A O 1
ATOM 770 N N . ASP A 1 94 ? -25.452 -11.613 45.069 1.00 97.50 94 ASP A N 1
ATOM 771 C CA . ASP A 1 94 ? -24.357 -12.470 44.605 1.00 97.50 94 ASP A CA 1
ATOM 772 C C . ASP A 1 94 ? -24.559 -12.903 43.140 1.00 97.50 94 ASP A C 1
ATOM 774 O O . ASP A 1 94 ? -23.626 -12.850 42.333 1.00 97.50 94 ASP A O 1
ATOM 778 N N . GLU A 1 95 ? -25.788 -13.250 42.745 1.00 97.06 95 GLU A N 1
ATOM 779 C CA . GLU A 1 95 ? -26.142 -13.546 41.349 1.00 97.06 95 GLU A CA 1
ATOM 780 C C . GLU A 1 95 ? -25.914 -12.337 40.429 1.00 97.06 95 GLU A C 1
ATOM 782 O O . GLU A 1 95 ? -25.384 -12.475 39.326 1.00 97.06 95 GLU A O 1
ATOM 787 N N . GLN A 1 96 ? -26.277 -11.128 40.868 1.00 97.31 96 GLN A N 1
ATOM 788 C CA . GLN A 1 96 ? -26.045 -9.919 40.075 1.00 97.31 96 GLN A CA 1
ATOM 789 C C . GLN A 1 96 ? -24.562 -9.553 39.992 1.00 97.31 96 GLN A C 1
ATOM 791 O O . GLN A 1 96 ? -24.109 -9.128 38.928 1.00 97.31 96 GLN A O 1
ATOM 796 N N . ILE A 1 97 ? -23.804 -9.721 41.079 1.00 97.25 97 ILE A N 1
ATOM 797 C CA . ILE A 1 97 ? -22.354 -9.487 41.102 1.00 97.25 97 ILE A CA 1
ATOM 798 C C . ILE A 1 97 ? -21.671 -10.424 40.106 1.00 97.25 97 ILE A C 1
ATOM 800 O O . ILE A 1 97 ? -20.979 -9.951 39.204 1.00 97.25 97 ILE A O 1
ATOM 804 N N . THR A 1 98 ? -21.934 -11.727 40.202 1.00 97.19 98 THR A N 1
ATOM 805 C CA . THR A 1 98 ? -21.336 -12.735 39.313 1.00 97.19 98 THR A CA 1
ATOM 806 C C . THR A 1 98 ? -21.708 -12.500 37.846 1.00 97.19 98 THR A C 1
ATOM 808 O O . THR A 1 98 ? -20.827 -12.461 36.986 1.00 97.19 98 THR A O 1
ATOM 811 N N . ALA A 1 99 ? -22.980 -12.217 37.544 1.00 96.94 99 ALA A N 1
ATOM 812 C CA . ALA A 1 99 ? -23.413 -11.889 36.184 1.00 96.94 99 ALA A CA 1
ATOM 813 C C . ALA A 1 99 ? -22.729 -10.622 35.629 1.00 96.94 99 ALA A C 1
ATOM 815 O O . ALA A 1 99 ? -22.390 -10.544 34.440 1.00 96.94 99 ALA A O 1
ATOM 816 N N . HIS A 1 100 ? -22.514 -9.609 36.474 1.00 96.31 100 HIS A N 1
ATOM 817 C CA . HIS A 1 100 ? -21.791 -8.402 36.084 1.00 96.31 100 HIS A CA 1
ATOM 818 C C . HIS A 1 100 ? -20.304 -8.665 35.828 1.00 96.31 100 HIS A C 1
ATOM 820 O O . HIS A 1 100 ? -19.769 -8.150 34.840 1.00 96.31 100 HIS A O 1
ATOM 826 N N . GLU A 1 101 ? -19.651 -9.465 36.668 1.00 97.31 101 GLU A N 1
ATOM 827 C CA . GLU A 1 101 ? -18.248 -9.859 36.511 1.00 97.31 101 GLU A CA 1
ATOM 828 C C . GLU A 1 101 ? -18.024 -10.658 35.223 1.00 97.31 101 GLU A C 1
ATOM 830 O O . GLU A 1 101 ? -17.122 -10.334 34.444 1.00 97.31 101 GLU A O 1
ATOM 835 N N . GLU A 1 102 ? -18.890 -11.628 34.920 1.00 97.00 102 GLU A N 1
ATOM 836 C CA . GLU A 1 102 ? -18.833 -12.392 33.668 1.00 97.00 102 GLU A CA 1
ATOM 837 C C . GLU A 1 102 ? -18.973 -11.483 32.443 1.00 97.00 102 GLU A C 1
ATOM 839 O O . GLU A 1 102 ? -18.197 -11.569 31.485 1.00 97.00 102 GLU A O 1
ATOM 844 N N . LYS A 1 103 ? -19.931 -10.550 32.476 1.00 96.81 103 LYS A N 1
ATOM 845 C CA . LYS A 1 103 ? -20.143 -9.593 31.384 1.00 96.81 103 LYS A CA 1
ATOM 846 C C . LYS A 1 103 ? -18.944 -8.664 31.190 1.00 96.81 103 LYS A C 1
ATOM 848 O O . LYS A 1 103 ? -18.624 -8.320 30.048 1.00 96.81 103 LYS A O 1
ATOM 853 N N . LEU A 1 104 ? -18.298 -8.234 32.274 1.00 96.19 104 LEU A N 1
ATOM 854 C CA . LEU A 1 104 ? -17.077 -7.429 32.211 1.00 96.19 104 LEU A CA 1
ATOM 855 C C . LEU A 1 104 ? -15.913 -8.236 31.630 1.00 96.19 104 LEU A C 1
ATOM 857 O O . LEU A 1 104 ? -15.262 -7.751 30.708 1.00 96.19 104 LEU A O 1
ATOM 861 N N . SER A 1 105 ? -15.723 -9.479 32.074 1.00 97.00 105 SER A N 1
ATOM 862 C CA . SER A 1 105 ? -14.699 -10.395 31.554 1.00 97.00 105 SER A CA 1
ATOM 863 C C . SER A 1 105 ? -14.867 -10.670 30.050 1.00 97.00 105 SER A C 1
ATOM 865 O O . SER A 1 105 ? -13.917 -10.566 29.266 1.00 97.00 105 SER A O 1
ATOM 867 N N . LEU A 1 106 ? -16.100 -10.915 29.594 1.00 96.12 106 LEU A N 1
ATOM 868 C CA . LEU A 1 106 ? -16.416 -11.086 28.170 1.00 96.12 106 LEU A CA 1
ATOM 869 C C . LEU A 1 106 ? -16.142 -9.816 27.352 1.00 96.12 106 LEU A C 1
ATOM 871 O O . LEU A 1 106 ? -15.621 -9.882 26.237 1.00 96.12 106 LEU A O 1
ATOM 875 N N . ARG A 1 107 ? -16.471 -8.636 27.891 1.00 95.94 107 ARG A N 1
ATOM 876 C CA . ARG A 1 107 ? -16.153 -7.365 27.223 1.00 95.94 107 ARG A CA 1
ATOM 877 C C . ARG A 1 107 ? -14.653 -7.131 27.145 1.00 95.94 107 ARG A C 1
ATOM 879 O O . ARG A 1 107 ? -14.174 -6.741 26.085 1.00 95.94 107 ARG A O 1
ATOM 886 N N . GLN A 1 108 ? -13.930 -7.379 28.231 1.00 96.50 108 GLN A N 1
ATOM 887 C CA . GLN A 1 108 ? -12.488 -7.200 28.289 1.00 96.50 108 GLN A CA 1
ATOM 888 C C . GLN A 1 108 ? -11.778 -8.127 27.299 1.00 96.50 108 GLN A C 1
ATOM 890 O O . GLN A 1 108 ? -11.026 -7.647 26.457 1.00 96.50 108 GLN A O 1
ATOM 895 N N . SER A 1 109 ? -12.103 -9.421 27.301 1.00 95.62 109 SER A N 1
ATOM 896 C CA . SER A 1 109 ? -11.549 -10.377 26.332 1.00 95.62 109 SER A CA 1
ATOM 897 C C . SER A 1 109 ? -11.876 -10.006 24.879 1.00 95.62 109 SER A C 1
ATOM 899 O O . SER A 1 109 ? -11.011 -10.106 24.006 1.00 95.62 109 SER A O 1
ATOM 901 N N . SER A 1 110 ? -13.085 -9.502 24.598 1.00 95.50 110 SER A N 1
ATOM 902 C CA . SER A 1 110 ? -13.430 -9.001 23.262 1.00 95.50 110 SER A CA 1
ATOM 903 C C . SER A 1 110 ? -12.631 -7.757 22.864 1.00 95.50 110 SER A C 1
ATOM 905 O O . SER A 1 110 ? -12.335 -7.605 21.677 1.00 95.50 110 SER A O 1
ATOM 907 N N . ILE A 1 111 ? -12.339 -6.849 23.798 1.00 93.81 111 ILE A N 1
ATOM 908 C CA . ILE A 1 111 ? -11.543 -5.643 23.532 1.00 93.81 111 ILE A CA 1
ATOM 909 C C . ILE A 1 111 ? -10.091 -6.040 23.282 1.00 93.81 111 ILE A C 1
ATOM 911 O O . ILE A 1 111 ? -9.564 -5.716 22.223 1.00 93.81 111 ILE A O 1
ATOM 915 N N . GLU A 1 112 ? -9.491 -6.829 24.173 1.00 94.31 112 GLU A N 1
ATOM 916 C CA . GLU A 1 112 ? -8.112 -7.309 24.036 1.00 94.31 112 GLU A CA 1
ATOM 917 C C . GLU A 1 112 ? -7.909 -8.093 22.730 1.00 94.31 112 GLU A C 1
ATOM 919 O O . GLU A 1 112 ? -6.904 -7.918 22.041 1.00 94.31 112 GLU A O 1
ATOM 924 N N . GLY A 1 113 ? -8.881 -8.923 22.335 1.00 92.50 113 GLY A N 1
ATOM 925 C CA . GLY A 1 113 ? -8.842 -9.636 21.056 1.00 92.50 113 GLY A CA 1
ATOM 926 C C . GLY A 1 113 ? -8.855 -8.697 19.844 1.00 92.50 113 GLY A C 1
ATOM 927 O O . GLY A 1 113 ? -8.080 -8.884 18.904 1.00 92.50 113 GLY A O 1
ATOM 928 N N . ARG A 1 114 ? -9.696 -7.654 19.869 1.00 92.31 114 ARG A N 1
ATOM 929 C CA . ARG A 1 114 ? -9.751 -6.637 18.803 1.00 92.31 114 ARG A CA 1
ATOM 930 C C . ARG A 1 114 ? -8.483 -5.796 18.753 1.00 92.31 114 ARG A C 1
ATOM 932 O O . ARG A 1 114 ? -7.969 -5.563 17.666 1.00 92.31 114 ARG A O 1
ATOM 939 N N . GLU A 1 115 ? -7.972 -5.366 19.901 1.00 94.31 115 GLU A N 1
ATOM 940 C CA . GLU A 1 115 ? -6.731 -4.594 19.993 1.00 94.31 115 GLU A CA 1
ATOM 941 C C . GLU A 1 115 ? -5.542 -5.384 19.448 1.00 94.31 115 GLU A C 1
ATOM 943 O O . GLU A 1 115 ? -4.762 -4.837 18.669 1.00 94.31 115 GLU A O 1
ATOM 948 N N . ARG A 1 116 ? -5.435 -6.681 19.772 1.00 93.19 116 ARG A N 1
ATOM 949 C CA . ARG A 1 116 ? -4.403 -7.562 19.200 1.00 93.19 116 ARG A CA 1
ATOM 950 C C . ARG A 1 116 ? -4.530 -7.676 17.686 1.00 93.19 116 ARG A C 1
ATOM 952 O O . ARG A 1 116 ? -3.538 -7.489 16.993 1.00 93.19 116 ARG A O 1
ATOM 959 N N . SER A 1 117 ? -5.739 -7.910 17.174 1.00 95.81 117 SER A N 1
ATOM 960 C CA . SER A 1 117 ? -5.982 -8.018 15.730 1.00 95.81 117 SER A CA 1
ATOM 961 C C . SER A 1 117 ? -5.656 -6.720 14.982 1.00 95.81 117 SER A C 1
ATOM 963 O O . SER A 1 117 ? -5.005 -6.757 13.939 1.00 95.81 117 SER A O 1
ATOM 965 N N . LEU A 1 118 ? -6.050 -5.565 15.527 1.00 95.56 118 LEU A N 1
ATOM 966 C CA . LEU A 1 118 ? -5.709 -4.261 14.957 1.00 95.56 118 LEU A CA 1
ATOM 967 C C . LEU A 1 118 ? -4.204 -3.994 15.016 1.00 95.56 118 LEU A C 1
ATOM 969 O O . LEU A 1 118 ? -3.639 -3.498 14.045 1.00 95.56 118 LEU A O 1
ATOM 973 N N . SER A 1 119 ? -3.549 -4.351 16.121 1.00 96.62 119 SER A N 1
ATOM 974 C CA . SER A 1 119 ? -2.100 -4.193 16.277 1.00 96.62 119 SER A CA 1
ATOM 975 C C . SER A 1 119 ? -1.333 -5.059 15.280 1.00 96.62 119 SER A C 1
ATOM 977 O O . SER A 1 119 ? -0.407 -4.579 14.633 1.00 96.62 119 SER A O 1
ATOM 979 N N . GLU A 1 120 ? -1.747 -6.312 15.094 1.00 96.81 120 GLU A N 1
ATOM 980 C CA . GLU A 1 120 ? -1.155 -7.222 14.113 1.00 96.81 120 GLU A CA 1
ATOM 981 C C . GLU A 1 120 ? -1.371 -6.716 12.681 1.00 96.81 120 GLU A C 1
ATOM 983 O O . GLU A 1 120 ? -0.422 -6.625 11.905 1.00 96.81 120 GLU A O 1
ATOM 988 N N . SER A 1 121 ? -2.591 -6.281 12.348 1.00 96.75 121 SER A N 1
ATOM 989 C CA . SER A 1 121 ? -2.884 -5.674 11.046 1.00 96.75 121 SER A CA 1
ATOM 990 C C . SER A 1 121 ? -2.052 -4.414 10.794 1.00 96.75 121 SER A C 1
ATOM 992 O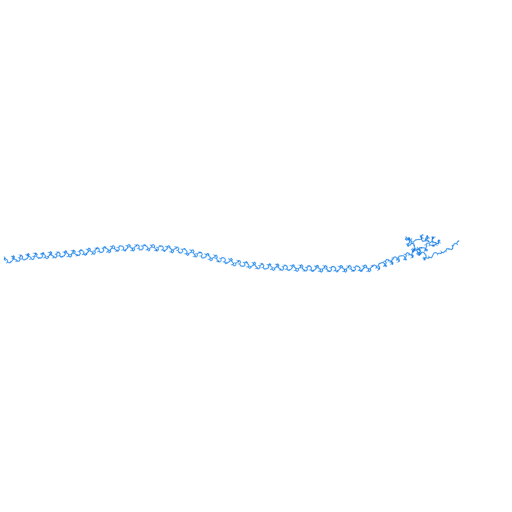 O . SER A 1 121 ? -1.618 -4.190 9.664 1.00 96.75 121 SER A O 1
ATOM 994 N N . PHE A 1 122 ? -1.829 -3.588 11.818 1.00 97.44 122 PHE A N 1
ATOM 995 C CA . PHE A 1 122 ? -1.006 -2.387 11.714 1.00 97.44 122 PHE A CA 1
ATOM 996 C C . PHE A 1 122 ? 0.467 -2.731 11.471 1.00 97.44 122 PHE A C 1
ATOM 998 O O . PHE A 1 122 ? 1.090 -2.144 10.588 1.00 97.44 122 PHE A O 1
ATOM 1005 N N . ILE A 1 123 ? 1.009 -3.711 12.201 1.00 97.69 123 ILE A N 1
ATOM 1006 C CA . ILE A 1 123 ? 2.384 -4.194 12.009 1.00 97.69 123 ILE A CA 1
ATOM 1007 C C . ILE A 1 123 ? 2.562 -4.749 10.592 1.00 97.69 123 ILE A C 1
ATOM 1009 O O . ILE A 1 123 ? 3.515 -4.372 9.910 1.00 97.69 123 ILE A O 1
ATOM 1013 N N . ASN A 1 124 ? 1.628 -5.577 10.120 1.00 97.69 124 ASN A N 1
ATOM 1014 C CA . ASN A 1 124 ? 1.677 -6.141 8.770 1.00 97.69 124 ASN A CA 1
ATOM 1015 C C . ASN A 1 124 ? 1.635 -5.037 7.706 1.00 97.69 124 ASN A C 1
ATOM 1017 O O . ASN A 1 124 ? 2.475 -5.010 6.811 1.00 97.69 124 ASN A O 1
ATOM 1021 N N . SER A 1 125 ? 0.733 -4.062 7.854 1.00 96.69 125 SER A N 1
ATOM 1022 C CA . SER A 1 125 ? 0.650 -2.919 6.939 1.00 96.69 125 SER A CA 1
ATOM 1023 C C . SER A 1 125 ? 1.929 -2.069 6.946 1.00 96.69 125 SER A C 1
ATOM 1025 O O . SER A 1 125 ? 2.383 -1.612 5.896 1.00 96.69 125 SER A O 1
ATOM 1027 N N . GLN A 1 126 ? 2.565 -1.891 8.108 1.00 98.00 126 GLN A N 1
ATOM 1028 C CA . GLN A 1 126 ? 3.841 -1.186 8.213 1.00 98.00 126 GLN A CA 1
ATOM 1029 C C . GLN A 1 126 ? 4.978 -1.944 7.504 1.00 98.00 126 GLN A C 1
ATOM 1031 O O . GLN A 1 126 ? 5.810 -1.320 6.841 1.00 98.00 126 GLN A O 1
ATOM 1036 N N . GLN A 1 127 ? 5.005 -3.276 7.599 1.00 97.75 127 GLN A N 1
ATOM 1037 C CA . GLN A 1 127 ? 5.973 -4.117 6.887 1.00 97.75 127 GLN A CA 1
ATOM 1038 C C . GLN A 1 127 ? 5.745 -4.098 5.367 1.00 97.75 127 GLN A C 1
ATOM 1040 O O . GLN A 1 127 ? 6.696 -3.944 4.596 1.00 97.75 127 GLN A O 1
ATOM 1045 N N . GLU A 1 128 ? 4.493 -4.183 4.917 1.00 97.88 128 GLU A N 1
ATOM 1046 C CA . GLU A 1 128 ? 4.124 -4.048 3.501 1.00 97.88 128 GLU A CA 1
ATOM 1047 C C . GLU A 1 128 ? 4.529 -2.680 2.936 1.00 97.88 128 GLU A C 1
ATOM 1049 O O . GLU A 1 128 ? 5.061 -2.583 1.827 1.00 97.88 128 GLU A O 1
ATOM 1054 N N . LEU A 1 129 ? 4.361 -1.608 3.713 1.00 97.69 129 LEU A N 1
ATOM 1055 C CA . LEU A 1 129 ? 4.814 -0.280 3.312 1.00 97.69 129 LEU A CA 1
ATOM 1056 C C . LEU A 1 129 ? 6.342 -0.220 3.174 1.00 97.69 129 LEU A C 1
ATOM 1058 O O . LEU A 1 129 ? 6.843 0.313 2.185 1.00 97.69 129 LEU A O 1
ATOM 1062 N N . ALA A 1 130 ? 7.083 -0.779 4.135 1.00 97.94 130 ALA A N 1
ATOM 1063 C CA . ALA A 1 130 ? 8.545 -0.800 4.097 1.00 97.94 130 ALA A CA 1
ATOM 1064 C C . ALA A 1 130 ? 9.073 -1.555 2.865 1.00 97.94 130 ALA A C 1
ATOM 1066 O O . ALA A 1 130 ? 9.920 -1.036 2.137 1.00 97.94 130 ALA A O 1
ATOM 1067 N N . THR A 1 131 ? 8.515 -2.734 2.580 1.00 97.88 131 THR A N 1
ATOM 1068 C CA . THR A 1 131 ? 8.880 -3.526 1.393 1.00 97.88 131 THR A CA 1
ATOM 1069 C C . THR A 1 131 ? 8.524 -2.811 0.089 1.00 97.88 131 THR A C 1
ATOM 1071 O O . THR A 1 131 ? 9.320 -2.802 -0.850 1.00 97.88 131 THR A O 1
ATOM 1074 N N . THR A 1 132 ? 7.372 -2.139 0.031 1.00 97.38 132 THR A N 1
ATOM 1075 C CA . THR A 1 132 ? 6.966 -1.345 -1.139 1.00 97.38 132 THR A CA 1
ATOM 1076 C C . THR A 1 132 ? 7.917 -0.171 -1.386 1.00 97.38 132 THR A C 1
ATOM 1078 O O . THR A 1 132 ? 8.264 0.115 -2.533 1.00 97.38 132 THR A O 1
ATOM 1081 N N . LEU A 1 133 ? 8.373 0.507 -0.328 1.00 97.94 133 LEU A N 1
ATOM 1082 C CA . LEU A 1 133 ? 9.344 1.597 -0.442 1.00 97.94 133 LEU A CA 1
ATOM 1083 C C . LEU A 1 133 ? 10.703 1.105 -0.952 1.00 97.94 133 LEU A C 1
ATOM 1085 O O . LEU A 1 133 ? 11.292 1.750 -1.820 1.00 97.94 133 LEU A O 1
ATOM 1089 N N . GLU A 1 134 ? 11.170 -0.049 -0.478 1.00 97.50 134 GLU A N 1
ATOM 1090 C CA . GLU A 1 134 ? 12.405 -0.667 -0.968 1.00 97.50 134 GLU A CA 1
ATOM 1091 C C . GLU A 1 134 ? 12.292 -1.043 -2.454 1.00 97.50 134 GLU A C 1
ATOM 1093 O O . GLU A 1 134 ? 13.151 -0.685 -3.263 1.00 97.50 134 GLU A O 1
ATOM 1098 N N . GLN A 1 135 ? 11.186 -1.679 -2.853 1.00 97.44 135 GLN A N 1
ATOM 1099 C CA . GLN A 1 135 ? 10.919 -2.002 -4.258 1.00 97.44 135 GLN A CA 1
ATOM 1100 C C . GLN A 1 135 ? 10.866 -0.748 -5.134 1.00 97.44 135 GLN A C 1
ATOM 1102 O O . GLN A 1 135 ? 11.450 -0.728 -6.220 1.00 97.44 135 GLN A O 1
ATOM 1107 N N . LYS A 1 136 ? 10.213 0.318 -4.657 1.00 97.81 136 LYS A N 1
ATOM 1108 C CA . LYS A 1 136 ? 10.173 1.606 -5.353 1.00 97.81 136 LYS A CA 1
ATOM 1109 C C . LYS A 1 136 ? 11.584 2.151 -5.576 1.00 97.81 136 LYS A C 1
ATOM 1111 O O . LYS A 1 136 ? 11.901 2.553 -6.693 1.00 97.81 136 LYS A O 1
ATOM 1116 N N . GLN A 1 137 ? 12.434 2.125 -4.552 1.00 98.06 137 GLN A N 1
ATOM 1117 C CA . GLN A 1 137 ? 13.807 2.614 -4.651 1.00 98.06 137 GLN A CA 1
ATOM 1118 C C . GLN A 1 137 ? 14.633 1.800 -5.659 1.00 98.06 137 GLN A C 1
ATOM 1120 O O . GLN A 1 137 ? 15.365 2.374 -6.467 1.00 98.06 137 GLN A O 1
ATOM 1125 N N . ILE A 1 138 ? 14.474 0.473 -5.679 1.00 97.88 138 ILE A N 1
ATOM 1126 C CA . ILE A 1 138 ? 15.121 -0.403 -6.670 1.00 97.88 138 ILE A CA 1
ATOM 1127 C C . ILE A 1 138 ? 14.676 -0.038 -8.092 1.00 97.88 138 ILE A C 1
ATOM 1129 O O . ILE A 1 138 ? 15.507 0.074 -8.998 1.00 97.88 138 ILE A O 1
ATOM 1133 N N . VAL A 1 139 ? 13.372 0.164 -8.299 1.00 97.38 139 VAL A N 1
ATOM 1134 C CA . VAL A 1 139 ? 12.820 0.539 -9.608 1.00 97.38 139 VAL A CA 1
ATOM 1135 C C . VAL A 1 139 ? 13.313 1.919 -10.043 1.00 97.38 139 VAL A C 1
ATOM 1137 O O . VAL A 1 139 ? 13.699 2.070 -11.200 1.00 97.38 139 VAL A O 1
ATOM 1140 N N . GLU A 1 140 ? 13.376 2.902 -9.143 1.00 98.00 140 GLU A N 1
ATOM 1141 C CA . GLU A 1 140 ? 13.923 4.234 -9.441 1.00 98.00 140 GLU A CA 1
ATOM 1142 C C . GLU A 1 140 ? 15.391 4.162 -9.876 1.00 98.00 140 GLU A C 1
ATOM 1144 O O . GLU A 1 140 ? 15.760 4.727 -10.908 1.00 98.00 140 GLU A O 1
ATOM 1149 N N . VAL A 1 141 ? 16.226 3.410 -9.151 1.00 98.06 141 VAL A N 1
ATOM 1150 C CA . VAL A 1 141 ? 17.634 3.204 -9.528 1.00 98.06 141 VAL A CA 1
ATOM 1151 C C . VAL A 1 141 ? 17.738 2.545 -10.904 1.00 98.06 141 VAL A C 1
ATOM 1153 O O . VAL A 1 141 ? 18.526 2.989 -11.741 1.00 98.06 141 VAL A O 1
ATOM 1156 N N . ARG A 1 142 ? 16.917 1.526 -11.178 1.00 97.94 142 ARG A N 1
ATOM 1157 C CA . ARG A 1 142 ? 16.908 0.838 -12.475 1.00 97.94 142 ARG A CA 1
ATOM 1158 C C . ARG A 1 142 ? 16.440 1.747 -13.613 1.00 97.94 142 ARG A C 1
ATOM 1160 O O . ARG A 1 142 ? 17.038 1.713 -14.685 1.00 97.94 142 ARG A O 1
ATOM 1167 N N . CYS A 1 143 ? 15.416 2.570 -13.394 1.00 97.81 143 CYS A N 1
ATOM 1168 C CA . CYS A 1 143 ? 14.968 3.572 -14.365 1.00 97.81 143 CYS A CA 1
ATOM 1169 C C . CYS A 1 143 ? 16.086 4.565 -14.687 1.00 97.81 143 CYS A C 1
ATOM 1171 O O . CYS A 1 143 ? 16.360 4.810 -15.859 1.00 97.81 143 CYS A O 1
ATOM 1173 N N . ASN A 1 144 ? 16.788 5.064 -13.668 1.00 97.69 144 ASN A N 1
ATOM 1174 C CA . ASN A 1 144 ? 17.910 5.980 -13.862 1.00 97.69 144 ASN A CA 1
ATOM 1175 C C . ASN A 1 144 ? 19.048 5.329 -14.664 1.00 97.69 144 ASN A C 1
ATOM 1177 O O . ASN A 1 144 ? 19.592 5.947 -15.578 1.00 97.69 144 ASN A O 1
ATOM 1181 N N . GLN A 1 145 ? 19.381 4.067 -14.376 1.00 97.62 145 GLN A N 1
ATOM 1182 C CA . GLN A 1 145 ? 20.376 3.309 -15.144 1.00 97.62 145 GLN A CA 1
ATOM 1183 C C . GLN A 1 145 ? 19.947 3.111 -16.602 1.00 97.62 145 GLN A C 1
ATOM 1185 O O . GLN A 1 145 ? 20.748 3.316 -17.515 1.00 97.62 145 GLN A O 1
ATOM 1190 N N . LEU A 1 146 ? 18.681 2.750 -16.837 1.00 97.50 146 LEU A N 1
ATOM 1191 C CA . LEU A 1 146 ? 18.140 2.595 -18.186 1.00 97.50 146 LEU A CA 1
ATOM 1192 C C . LEU A 1 146 ? 18.181 3.917 -18.954 1.00 97.50 146 LEU A C 1
ATOM 1194 O O . LEU A 1 146 ? 18.650 3.933 -20.089 1.00 97.50 146 LEU A O 1
ATOM 1198 N N . GLN A 1 147 ? 17.795 5.025 -18.325 1.00 98.19 147 GLN A N 1
ATOM 1199 C CA . GLN A 1 147 ? 17.828 6.351 -18.938 1.00 98.19 147 GLN A CA 1
ATOM 1200 C C . GLN A 1 147 ? 19.257 6.787 -19.298 1.00 98.19 147 GLN A C 1
ATOM 1202 O O . GLN A 1 147 ? 19.489 7.317 -20.383 1.00 98.19 147 GLN A O 1
ATOM 1207 N N . GLN A 1 148 ? 20.237 6.512 -18.431 1.00 97.38 148 GLN A N 1
ATOM 1208 C CA . GLN A 1 148 ? 21.652 6.749 -18.739 1.00 97.38 148 GLN A CA 1
ATOM 1209 C C . GLN A 1 148 ? 22.133 5.884 -19.910 1.00 97.38 148 GLN A C 1
ATOM 1211 O O . GLN A 1 148 ? 22.814 6.386 -20.803 1.00 97.38 148 GLN A O 1
ATOM 1216 N N . SER A 1 149 ? 21.757 4.601 -19.936 1.00 97.75 149 SER A N 1
ATOM 1217 C CA . SER A 1 149 ? 22.124 3.691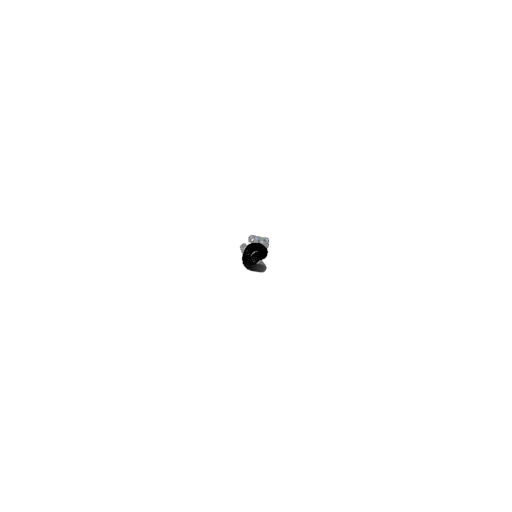 -21.027 1.00 97.75 149 SER A CA 1
ATOM 1218 C C . SER A 1 149 ? 21.508 4.109 -22.363 1.00 97.75 149 SER A C 1
ATOM 1220 O O . SER A 1 149 ? 22.184 4.071 -23.389 1.00 97.75 149 SER A O 1
ATOM 1222 N N . GLN A 1 150 ? 20.255 4.572 -22.342 1.00 97.81 150 GLN A N 1
ATOM 1223 C CA . GLN A 1 150 ? 19.560 5.077 -23.516 1.00 97.81 150 GLN A CA 1
ATOM 1224 C C . GLN A 1 150 ? 20.278 6.307 -24.066 1.00 97.81 150 GLN A C 1
ATOM 1226 O O . GLN A 1 150 ? 20.609 6.331 -25.248 1.00 97.81 150 GLN A O 1
ATOM 1231 N N . LYS A 1 151 ? 20.605 7.276 -23.205 1.00 98.06 151 LYS A N 1
ATOM 1232 C CA . LYS A 1 151 ? 21.337 8.476 -23.613 1.00 98.06 151 LYS A CA 1
ATOM 1233 C C . LYS A 1 151 ? 22.701 8.139 -24.227 1.00 98.06 151 LYS A C 1
ATOM 1235 O O . LYS A 1 151 ? 23.046 8.651 -25.282 1.00 98.06 151 LYS A O 1
ATOM 1240 N N . ALA A 1 152 ? 23.450 7.217 -23.621 1.00 97.88 152 ALA A N 1
ATOM 1241 C CA . ALA A 1 152 ? 24.738 6.783 -24.166 1.00 97.88 152 ALA A CA 1
ATOM 1242 C C . ALA A 1 152 ? 24.607 6.105 -25.547 1.00 97.88 152 ALA A C 1
ATOM 1244 O O . ALA A 1 152 ? 25.493 6.236 -26.396 1.00 97.88 152 ALA A O 1
ATOM 1245 N N . LEU A 1 153 ? 23.516 5.367 -25.783 1.00 97.75 153 LEU A N 1
ATOM 1246 C CA . LEU A 1 153 ? 23.222 4.774 -27.089 1.00 97.75 153 LEU A CA 1
ATOM 1247 C C . LEU A 1 153 ? 22.814 5.828 -28.123 1.00 97.75 153 LEU A C 1
ATOM 1249 O O . LEU A 1 153 ? 23.250 5.726 -29.269 1.00 97.75 153 LEU A O 1
ATOM 1253 N N . GLU A 1 154 ? 22.027 6.829 -27.728 1.00 98.06 154 GLU A N 1
ATOM 1254 C CA . GLU A 1 154 ? 21.654 7.971 -28.571 1.00 98.06 154 GLU A CA 1
ATOM 1255 C C . GLU A 1 154 ? 22.899 8.756 -29.010 1.00 98.06 154 GLU A C 1
ATOM 1257 O O . GLU A 1 154 ? 23.113 8.923 -30.211 1.00 98.06 154 GLU A O 1
ATOM 1262 N N . ASP A 1 155 ? 23.786 9.104 -28.072 1.00 97.94 155 ASP A N 1
ATOM 1263 C CA . ASP A 1 155 ? 25.050 9.796 -28.362 1.00 97.94 155 ASP A CA 1
ATOM 1264 C C . ASP A 1 155 ? 25.925 8.970 -29.330 1.00 97.94 155 ASP A C 1
ATOM 1266 O O . ASP A 1 155 ? 26.478 9.473 -30.314 1.00 97.94 155 ASP A O 1
ATOM 1270 N N . ARG A 1 156 ? 26.027 7.650 -29.106 1.00 97.75 156 ARG A N 1
ATOM 1271 C CA . ARG A 1 156 ? 26.788 6.747 -29.988 1.00 97.75 156 ARG A CA 1
ATOM 1272 C C . ARG A 1 156 ? 26.175 6.655 -31.387 1.00 97.75 156 ARG A C 1
ATOM 1274 O O . ARG A 1 156 ? 26.917 6.565 -32.372 1.00 97.75 156 ARG A O 1
ATOM 1281 N N . LEU A 1 157 ? 24.849 6.645 -31.485 1.00 98.06 157 LEU A N 1
ATOM 1282 C CA . LEU A 1 157 ? 24.139 6.636 -32.759 1.00 98.06 157 LEU A CA 1
ATOM 1283 C C . LEU A 1 157 ? 24.385 7.942 -33.520 1.00 98.06 157 LEU A C 1
ATOM 1285 O O . LEU A 1 157 ? 24.723 7.892 -34.702 1.00 98.06 157 LEU A O 1
ATOM 1289 N N . GLU A 1 158 ? 24.299 9.089 -32.849 1.00 98.12 158 GLU A N 1
ATOM 1290 C CA . GLU A 1 158 ? 24.569 10.399 -33.444 1.00 98.12 158 GLU A CA 1
ATOM 1291 C C . GLU A 1 158 ? 26.009 10.504 -33.966 1.00 98.12 158 GLU A C 1
ATOM 1293 O O . GLU A 1 158 ? 26.238 10.932 -35.105 1.00 98.12 158 GLU A O 1
ATOM 1298 N N . HIS A 1 159 ? 26.988 10.022 -33.195 1.00 97.50 159 HIS A N 1
ATOM 1299 C CA . HIS A 1 159 ? 28.374 9.931 -33.651 1.00 97.50 159 HIS A CA 1
ATOM 1300 C C . HIS A 1 159 ? 28.526 9.042 -34.892 1.00 97.50 159 HIS A C 1
ATOM 1302 O O . HIS A 1 159 ? 29.231 9.411 -35.834 1.00 97.50 159 HIS A O 1
ATOM 1308 N N . SER A 1 160 ? 27.851 7.889 -34.929 1.00 97.12 160 SER A N 1
ATOM 1309 C CA . SER A 1 160 ? 27.870 6.986 -36.087 1.00 97.12 160 SER A CA 1
ATOM 1310 C C . SER A 1 160 ? 27.245 7.628 -37.329 1.00 97.12 160 SER A C 1
ATOM 1312 O O . SER A 1 160 ? 27.798 7.531 -38.425 1.00 97.12 160 SER A O 1
ATOM 1314 N N . LEU A 1 161 ? 26.120 8.330 -37.174 1.00 97.88 161 LEU A N 1
ATOM 1315 C CA . LEU A 1 161 ? 25.465 9.054 -38.265 1.00 97.88 161 LEU A CA 1
ATOM 1316 C C . LEU A 1 161 ? 26.348 10.186 -38.795 1.00 97.88 161 LEU A C 1
ATOM 1318 O O . LEU A 1 161 ? 26.496 10.338 -40.006 1.00 97.88 161 LEU A O 1
ATOM 1322 N N . THR A 1 162 ? 26.987 10.940 -37.902 1.00 97.56 162 THR A N 1
ATOM 1323 C CA . THR A 1 162 ? 27.923 12.006 -38.281 1.00 97.56 162 THR A CA 1
ATOM 1324 C C . THR A 1 162 ? 29.117 11.443 -39.047 1.00 97.56 162 THR A C 1
ATOM 1326 O O . THR A 1 162 ? 29.471 11.962 -40.104 1.00 97.56 162 THR A O 1
ATOM 1329 N N . ARG A 1 163 ? 29.693 10.330 -38.576 1.00 97.75 163 ARG A N 1
ATOM 1330 C CA . ARG A 1 163 ? 30.776 9.636 -39.283 1.00 97.75 163 ARG A CA 1
ATOM 1331 C C . ARG A 1 163 ? 30.340 9.143 -40.663 1.00 97.75 163 ARG A C 1
ATOM 1333 O O . ARG A 1 163 ? 31.098 9.303 -41.612 1.00 97.75 163 ARG A O 1
ATOM 1340 N N . ASN A 1 164 ? 29.141 8.571 -40.788 1.00 97.25 164 ASN A N 1
ATOM 1341 C CA . ASN A 1 164 ? 28.620 8.133 -42.085 1.00 97.25 164 ASN A CA 1
ATOM 1342 C C . ASN A 1 164 ? 28.484 9.301 -43.065 1.00 97.25 164 ASN A C 1
ATOM 1344 O O . ASN A 1 164 ? 28.932 9.171 -44.196 1.00 97.25 164 ASN A O 1
ATOM 1348 N N . ARG A 1 165 ? 27.980 10.461 -42.626 1.00 97.81 165 ARG A N 1
ATOM 1349 C CA . ARG A 1 165 ? 27.898 11.662 -43.480 1.00 97.81 165 ARG A CA 1
ATOM 1350 C C . ARG A 1 165 ? 29.268 12.113 -43.995 1.00 97.81 165 ARG A C 1
ATOM 1352 O O . ARG A 1 165 ? 29.393 12.496 -45.155 1.00 97.81 165 ARG A O 1
ATOM 1359 N N . VAL A 1 166 ? 30.301 12.056 -43.150 1.00 97.81 166 VAL A N 1
ATOM 1360 C CA . VAL A 1 166 ? 31.679 12.370 -43.568 1.00 97.81 166 VAL A CA 1
ATOM 1361 C C . VAL A 1 166 ? 32.161 11.363 -44.612 1.00 97.81 166 VAL A C 1
ATOM 1363 O O . VAL A 1 166 ? 32.597 11.773 -45.684 1.00 97.81 166 VAL A O 1
ATOM 1366 N N . LEU A 1 167 ? 32.005 10.062 -44.355 1.00 97.44 167 LEU A N 1
ATOM 1367 C CA . LEU A 1 167 ? 32.386 9.016 -45.311 1.00 97.44 167 LEU A CA 1
ATOM 1368 C C . LEU A 1 167 ? 31.632 9.135 -46.644 1.00 97.44 167 LEU A C 1
ATOM 1370 O O . LEU A 1 167 ? 32.231 8.952 -47.698 1.00 97.44 167 LEU A O 1
ATOM 1374 N N . GLU A 1 168 ? 30.343 9.475 -46.627 1.00 97.75 168 GLU A N 1
ATOM 1375 C CA . GLU A 1 168 ? 29.558 9.733 -47.841 1.00 97.75 168 GLU A CA 1
ATOM 1376 C C . GLU A 1 168 ? 30.141 10.898 -48.650 1.00 97.75 168 GLU A C 1
ATOM 1378 O O . GLU A 1 168 ? 30.286 10.793 -49.869 1.00 97.75 168 GLU A O 1
ATOM 1383 N N . SER A 1 169 ? 30.534 11.985 -47.977 1.00 97.56 169 SER A N 1
ATOM 1384 C CA . SER A 1 169 ? 31.174 13.126 -48.638 1.00 97.56 169 SER A CA 1
ATOM 1385 C C . SER A 1 169 ? 32.553 12.786 -49.209 1.00 97.56 169 SER A C 1
ATOM 1387 O O . SER A 1 169 ? 32.863 13.195 -50.327 1.00 97.56 169 SER A O 1
ATOM 1389 N N . GLU A 1 170 ? 33.355 11.989 -48.497 1.00 97.50 170 GLU A N 1
ATOM 1390 C CA . GLU A 1 170 ? 34.644 11.495 -48.988 1.00 97.50 170 GLU A CA 1
ATOM 1391 C C . GLU A 1 170 ? 34.445 10.606 -50.219 1.00 97.50 170 GLU A C 1
ATOM 1393 O O . GLU A 1 170 ? 35.121 10.789 -51.228 1.00 97.50 170 GLU A O 1
ATOM 1398 N N . ILE A 1 171 ? 33.480 9.679 -50.181 1.00 97.56 171 ILE A N 1
ATOM 1399 C CA . ILE A 1 171 ? 33.141 8.817 -51.321 1.00 97.56 171 ILE A CA 1
ATOM 1400 C C . ILE A 1 171 ? 32.758 9.656 -52.543 1.00 97.56 171 ILE A C 1
ATOM 1402 O O . ILE A 1 171 ? 33.179 9.334 -53.656 1.00 97.56 171 ILE A O 1
ATOM 1406 N N . GLU A 1 172 ? 31.979 10.723 -52.368 1.00 97.62 172 GLU A N 1
ATOM 1407 C CA . GLU A 1 172 ? 31.588 11.577 -53.490 1.00 97.62 172 GLU A CA 1
ATOM 1408 C C . GLU A 1 172 ? 32.780 12.362 -54.061 1.00 97.62 172 GLU A C 1
ATOM 1410 O O . GLU A 1 172 ? 32.931 12.441 -55.282 1.00 97.62 172 GLU A O 1
ATOM 1415 N N . GLN A 1 173 ? 33.690 12.843 -53.207 1.00 97.25 173 GLN A N 1
ATOM 1416 C CA . GLN A 1 173 ? 34.950 13.453 -53.650 1.00 97.25 173 GLN A CA 1
ATOM 1417 C C . GLN A 1 173 ? 35.809 12.464 -54.448 1.00 97.25 173 GLN A C 1
ATOM 1419 O O . GLN A 1 173 ? 36.301 12.804 -55.525 1.00 97.25 173 GLN A O 1
ATOM 1424 N N . TRP A 1 174 ? 35.949 11.222 -53.971 1.00 96.81 174 TRP A N 1
ATOM 1425 C CA . TRP A 1 174 ? 36.687 10.174 -54.682 1.00 96.81 174 TRP A CA 1
ATOM 1426 C C . TRP A 1 174 ? 36.063 9.846 -56.038 1.00 96.81 174 TRP A C 1
ATOM 1428 O O . TRP A 1 174 ? 36.787 9.725 -57.027 1.00 96.81 174 TRP A O 1
ATOM 1438 N N . LYS A 1 175 ? 34.730 9.761 -56.124 1.00 97.56 175 LYS A N 1
ATOM 1439 C CA . LYS A 1 175 ? 34.028 9.566 -57.402 1.00 97.56 175 LYS A CA 1
ATOM 1440 C C . LYS A 1 175 ? 34.278 10.714 -58.373 1.00 97.56 175 LYS A C 1
ATOM 1442 O O . LYS A 1 175 ? 34.462 10.469 -59.564 1.00 97.56 175 LYS A O 1
ATOM 1447 N N . GLN A 1 176 ? 34.275 11.957 -57.894 1.00 97.12 176 GLN A N 1
ATOM 1448 C CA . GLN A 1 176 ? 34.564 13.109 -58.742 1.00 97.12 176 GLN A CA 1
ATOM 1449 C C . GLN A 1 176 ? 36.012 13.072 -59.249 1.00 97.12 176 GLN A C 1
ATOM 1451 O O . GLN A 1 176 ? 36.231 13.173 -60.455 1.00 97.12 176 GLN A O 1
ATOM 1456 N N . ALA A 1 177 ? 36.981 12.837 -58.361 1.00 97.19 177 ALA A N 1
ATOM 1457 C CA . ALA A 1 177 ? 38.388 12.706 -58.731 1.00 97.19 177 ALA A CA 1
ATOM 1458 C C . ALA A 1 177 ? 38.619 11.565 -59.738 1.00 97.19 177 ALA A C 1
ATOM 1460 O O . ALA A 1 177 ? 39.390 11.721 -60.686 1.00 97.19 177 ALA A O 1
ATOM 1461 N N . GLN A 1 178 ? 37.911 10.442 -59.579 1.00 97.25 178 GLN A N 1
ATOM 1462 C CA . GLN A 1 178 ? 37.946 9.333 -60.530 1.00 97.25 178 GLN A CA 1
ATOM 1463 C C . GLN A 1 178 ? 37.426 9.755 -61.911 1.00 97.25 178 GLN A C 1
ATOM 1465 O O . GLN A 1 178 ? 38.113 9.536 -62.903 1.00 97.25 178 GLN A O 1
ATOM 1470 N N . ARG A 1 179 ? 36.267 10.425 -61.991 1.00 97.31 179 ARG A N 1
ATOM 1471 C CA . ARG A 1 179 ? 35.726 10.930 -63.270 1.00 97.31 179 ARG A CA 1
ATOM 1472 C C . ARG A 1 179 ? 36.678 11.909 -63.957 1.00 97.31 179 ARG A C 1
ATOM 1474 O O . ARG A 1 179 ? 36.819 11.885 -65.180 1.00 97.31 179 ARG A O 1
ATOM 1481 N N . GLU A 1 180 ? 37.331 12.777 -63.189 1.00 96.75 180 GLU A N 1
ATOM 1482 C CA . GLU A 1 180 ? 38.334 13.706 -63.716 1.00 96.75 180 GLU A CA 1
ATOM 1483 C C . GLU A 1 180 ? 39.565 12.966 -64.254 1.00 96.75 180 GLU A C 1
ATOM 1485 O O . GLU A 1 180 ? 40.070 13.312 -65.324 1.00 96.75 180 GLU A O 1
ATOM 1490 N N . ALA A 1 181 ? 40.038 11.936 -63.545 1.00 96.19 181 ALA A N 1
ATOM 1491 C CA . ALA A 1 181 ? 41.135 11.088 -63.998 1.00 96.19 181 ALA A CA 1
ATOM 1492 C C . ALA A 1 181 ? 40.772 10.319 -65.280 1.00 96.19 181 ALA A C 1
ATOM 1494 O O . ALA A 1 181 ? 41.560 10.332 -66.225 1.00 96.19 181 ALA A O 1
ATOM 1495 N N . ASP A 1 182 ? 39.571 9.740 -65.355 1.00 97.38 182 ASP A N 1
ATOM 1496 C CA . ASP A 1 182 ? 39.065 9.052 -66.550 1.00 97.38 182 ASP A CA 1
ATOM 1497 C C . ASP A 1 182 ? 38.964 10.013 -67.744 1.00 97.38 182 ASP A C 1
ATOM 1499 O O . ASP A 1 182 ? 39.393 9.694 -68.853 1.00 97.38 182 ASP A O 1
ATOM 1503 N N . THR A 1 183 ? 38.485 11.240 -67.518 1.00 96.94 183 THR A N 1
ATOM 1504 C CA . THR A 1 183 ? 38.420 12.277 -68.562 1.00 96.94 183 THR A CA 1
ATOM 1505 C C . THR A 1 183 ? 39.817 12.646 -69.070 1.00 96.94 183 THR A C 1
ATOM 1507 O O . THR A 1 183 ? 40.035 12.734 -70.280 1.00 96.94 183 THR A O 1
ATOM 1510 N N . LYS A 1 184 ? 40.793 12.823 -68.166 1.00 96.75 184 LYS A N 1
ATOM 1511 C CA . LYS A 1 184 ? 42.197 13.084 -68.532 1.00 96.75 184 LYS A CA 1
ATOM 1512 C C . LYS A 1 184 ? 42.810 11.912 -69.296 1.00 96.75 184 LYS A C 1
ATOM 1514 O O . LYS A 1 184 ? 43.535 12.139 -70.263 1.00 96.75 184 LYS A O 1
ATOM 1519 N N . LEU A 1 185 ? 42.509 10.679 -68.891 1.00 97.00 185 LEU A N 1
ATOM 1520 C CA . LEU A 1 185 ? 42.969 9.474 -69.574 1.00 97.00 185 LEU A CA 1
ATOM 1521 C C . LEU A 1 185 ? 42.416 9.409 -71.001 1.00 97.00 185 LEU A C 1
ATOM 1523 O O . LEU A 1 185 ? 43.183 9.195 -71.936 1.00 97.00 185 LEU A O 1
ATOM 1527 N N . HIS A 1 186 ? 41.117 9.649 -71.185 1.00 97.00 186 HIS A N 1
ATOM 1528 C CA . HIS A 1 186 ? 40.504 9.693 -72.512 1.00 97.00 186 HIS A CA 1
ATOM 1529 C C . HIS A 1 186 ? 41.099 10.793 -73.392 1.00 97.00 186 HIS A C 1
ATOM 1531 O O . HIS A 1 186 ? 41.392 10.545 -74.561 1.00 97.00 186 HIS A O 1
ATOM 1537 N N . GLN A 1 187 ? 41.346 11.981 -72.837 1.00 96.25 187 GLN A N 1
ATOM 1538 C CA . GLN A 1 187 ? 42.009 13.056 -73.573 1.00 96.25 187 GLN A CA 1
ATOM 1539 C C . GLN A 1 187 ? 43.419 12.643 -74.024 1.00 96.25 187 GLN A C 1
ATOM 1541 O O . GLN A 1 187 ? 43.757 12.797 -75.196 1.00 96.25 187 GLN A O 1
ATOM 1546 N N . ALA A 1 188 ? 44.212 12.049 -73.128 1.00 95.94 188 ALA A N 1
ATOM 1547 C CA . ALA A 1 188 ? 45.547 11.554 -73.456 1.00 95.94 188 ALA A CA 1
ATOM 1548 C C . ALA A 1 188 ? 45.516 10.445 -74.523 1.00 95.94 188 ALA A C 1
ATOM 1550 O O . ALA A 1 188 ? 46.359 10.435 -75.415 1.00 95.94 188 ALA A O 1
ATOM 1551 N N . GLN A 1 189 ? 44.533 9.539 -74.474 1.00 96.56 189 GLN A N 1
ATOM 1552 C CA . GLN A 1 189 ? 44.334 8.508 -75.500 1.00 96.56 189 GLN A CA 1
ATOM 1553 C C . GLN A 1 189 ? 44.015 9.117 -76.871 1.00 96.56 189 GLN A C 1
ATOM 1555 O O . GLN A 1 189 ? 44.559 8.677 -77.881 1.00 96.56 189 GLN A O 1
ATOM 1560 N N . VAL A 1 190 ? 43.158 10.142 -76.914 1.00 97.06 190 VAL A N 1
ATOM 1561 C CA . VAL A 1 190 ? 42.831 10.863 -78.152 1.00 97.06 190 VAL A CA 1
ATOM 1562 C C . VAL A 1 190 ? 44.061 11.574 -78.711 1.00 97.06 190 VAL A C 1
ATOM 1564 O O . VAL A 1 190 ? 44.312 11.503 -79.913 1.00 97.06 190 VAL A O 1
ATOM 1567 N N . ASP A 1 191 ? 44.838 12.248 -77.867 1.00 96.06 191 ASP A N 1
ATOM 1568 C CA . ASP A 1 191 ? 46.037 12.960 -78.311 1.00 96.06 191 ASP A CA 1
ATOM 1569 C C . ASP A 1 191 ? 47.138 11.997 -78.777 1.00 96.06 191 ASP A C 1
ATOM 1571 O O . ASP A 1 191 ? 47.782 12.260 -79.792 1.00 96.06 191 ASP A O 1
ATOM 1575 N N . LEU A 1 192 ? 47.280 10.836 -78.131 1.00 95.94 192 LEU A N 1
ATOM 1576 C CA . LEU A 1 192 ? 48.160 9.762 -78.596 1.00 95.94 192 LEU A CA 1
ATOM 1577 C C . LEU A 1 192 ? 47.714 9.222 -79.963 1.00 95.94 192 LEU A C 1
ATOM 1579 O O . LEU A 1 192 ? 48.535 9.097 -80.866 1.00 95.94 192 LEU A O 1
ATOM 1583 N N . ALA A 1 193 ? 46.411 9.006 -80.171 1.00 96.00 193 ALA A N 1
ATOM 1584 C CA . ALA A 1 193 ? 45.883 8.583 -81.470 1.00 96.00 193 ALA A CA 1
ATOM 1585 C C . ALA A 1 193 ? 46.121 9.625 -82.583 1.00 96.00 193 ALA A C 1
ATOM 1587 O O . ALA A 1 193 ? 46.380 9.258 -83.732 1.00 96.00 193 ALA A O 1
ATOM 1588 N N . LYS A 1 194 ? 46.067 10.929 -82.265 1.00 96.12 194 LYS A N 1
ATOM 1589 C CA . LYS A 1 194 ? 46.444 11.992 -83.215 1.00 96.12 194 LYS A CA 1
ATOM 1590 C C . LYS A 1 194 ? 47.927 11.915 -83.569 1.00 96.12 194 LYS A C 1
ATOM 1592 O O . LYS A 1 194 ? 48.252 11.943 -84.753 1.00 96.12 194 LYS A O 1
ATOM 1597 N N . GLN A 1 195 ? 48.800 11.772 -82.571 1.00 95.44 195 GLN A N 1
ATOM 1598 C CA . GLN A 1 195 ? 50.242 11.627 -82.788 1.00 95.44 195 GLN A CA 1
ATOM 1599 C C . GLN A 1 195 ? 50.565 10.388 -83.632 1.00 95.44 195 GLN A C 1
ATOM 1601 O O . GLN A 1 195 ? 51.361 10.479 -84.563 1.00 95.44 195 GLN A O 1
ATOM 1606 N N . ASP A 1 196 ? 49.911 9.252 -83.383 1.00 95.75 196 ASP A N 1
ATOM 1607 C CA . ASP A 1 196 ? 50.083 8.039 -84.191 1.00 95.75 196 ASP A CA 1
ATOM 1608 C C . ASP A 1 196 ? 49.667 8.250 -85.657 1.00 95.75 196 ASP A C 1
ATOM 1610 O O . ASP A 1 196 ? 50.334 7.761 -86.578 1.00 95.75 196 ASP A O 1
ATOM 1614 N N . ASN A 1 197 ? 48.595 9.013 -85.901 1.00 95.50 197 ASN A N 1
ATOM 1615 C CA . ASN A 1 197 ? 48.173 9.381 -87.253 1.00 95.50 197 ASN A CA 1
ATOM 1616 C C . ASN A 1 197 ? 49.190 10.316 -87.932 1.00 95.50 197 ASN A C 1
ATOM 1618 O O . ASN A 1 197 ? 49.581 10.070 -89.072 1.00 95.50 197 ASN A O 1
ATOM 1622 N N . GLU A 1 198 ? 49.682 11.340 -87.230 1.00 95.25 198 GLU A N 1
ATOM 1623 C CA . GLU A 1 198 ? 50.736 12.235 -87.732 1.00 95.25 198 GLU A CA 1
ATOM 1624 C C . GLU A 1 198 ? 52.020 11.465 -88.067 1.00 95.25 198 GLU A C 1
ATOM 1626 O O . GLU A 1 198 ? 52.579 11.626 -89.152 1.00 95.25 198 GLU A O 1
ATOM 1631 N N . ILE A 1 199 ? 52.458 10.562 -87.185 1.00 94.88 199 ILE A N 1
ATOM 1632 C CA . ILE A 1 199 ? 53.606 9.679 -87.426 1.00 94.88 199 ILE A CA 1
ATOM 1633 C C . ILE A 1 199 ? 53.364 8.815 -88.664 1.00 94.88 199 ILE A C 1
ATOM 1635 O O . ILE A 1 199 ? 54.273 8.643 -89.476 1.00 94.88 199 ILE A O 1
ATOM 1639 N N . SER A 1 200 ? 52.157 8.273 -88.830 1.00 94.88 200 SER A N 1
ATOM 1640 C CA . SER A 1 200 ? 51.801 7.460 -89.998 1.00 94.88 200 SER A CA 1
ATOM 1641 C C . SER A 1 200 ? 51.857 8.275 -91.295 1.00 94.88 200 SER A C 1
ATOM 1643 O O . SER A 1 200 ? 52.441 7.815 -92.276 1.00 94.88 200 SER A O 1
ATOM 1645 N N . GLN A 1 201 ? 51.347 9.510 -91.292 1.00 94.62 201 GLN A N 1
ATOM 1646 C CA . GLN A 1 201 ? 51.423 10.429 -92.434 1.00 94.62 201 GLN A CA 1
ATOM 1647 C C . GLN A 1 201 ? 52.866 10.828 -92.759 1.00 94.62 201 GLN A C 1
ATOM 1649 O O . GLN A 1 201 ? 53.273 10.785 -93.920 1.00 94.62 201 GLN A O 1
ATOM 1654 N N . LEU A 1 202 ? 53.671 11.161 -91.746 1.00 94.06 202 LEU A N 1
ATOM 1655 C CA . LEU A 1 202 ? 55.087 11.490 -91.920 1.00 94.06 202 LEU A CA 1
ATOM 1656 C C . LEU A 1 202 ? 55.887 10.297 -92.452 1.00 94.06 202 LEU A C 1
ATOM 1658 O O . LEU A 1 202 ? 56.738 10.475 -93.322 1.00 94.06 202 LEU A O 1
ATOM 1662 N N . LYS A 1 203 ? 55.603 9.076 -91.981 1.00 94.50 203 LYS A N 1
ATOM 1663 C CA . LYS A 1 203 ? 56.197 7.846 -92.527 1.00 94.50 203 LYS A CA 1
ATOM 1664 C C . LYS A 1 203 ? 55.830 7.651 -93.996 1.00 94.50 203 LYS A C 1
ATOM 1666 O O . LYS A 1 203 ? 56.707 7.291 -94.781 1.00 94.50 203 LYS A O 1
ATOM 1671 N N . GLN A 1 204 ? 54.581 7.918 -94.379 1.00 93.44 204 GLN A N 1
ATOM 1672 C CA . GLN A 1 204 ? 54.154 7.844 -95.778 1.00 93.44 204 GLN A CA 1
ATOM 1673 C C . GLN A 1 204 ? 54.901 8.872 -96.637 1.00 93.44 204 GLN A C 1
ATOM 1675 O O . GLN A 1 204 ? 55.545 8.491 -97.608 1.00 93.44 204 GLN A O 1
ATOM 1680 N N . LEU A 1 205 ? 54.926 10.144 -96.223 1.00 93.88 205 LEU A N 1
ATOM 1681 C CA . LEU A 1 205 ? 55.660 11.211 -96.915 1.00 93.88 205 LEU A CA 1
ATOM 1682 C C . LEU A 1 205 ? 57.158 10.913 -97.039 1.00 93.88 205 LEU A C 1
ATOM 1684 O O . LEU A 1 205 ? 57.760 11.177 -98.079 1.00 93.88 205 LEU A O 1
ATOM 1688 N N . LEU A 1 206 ? 57.775 10.358 -95.991 1.00 93.00 206 LEU A N 1
ATOM 1689 C CA . LEU A 1 206 ? 59.170 9.927 -96.031 1.00 93.00 206 LEU A CA 1
ATOM 1690 C C . LEU A 1 206 ? 59.371 8.819 -97.067 1.00 93.00 206 LEU A C 1
ATOM 1692 O O . LEU A 1 206 ? 60.343 8.867 -97.817 1.00 93.00 206 LEU A O 1
ATOM 1696 N N . THR A 1 207 ? 58.459 7.847 -97.122 1.00 93.62 207 THR A N 1
ATOM 1697 C CA . THR A 1 207 ? 58.501 6.742 -98.090 1.00 93.62 207 THR A CA 1
ATOM 1698 C C . THR 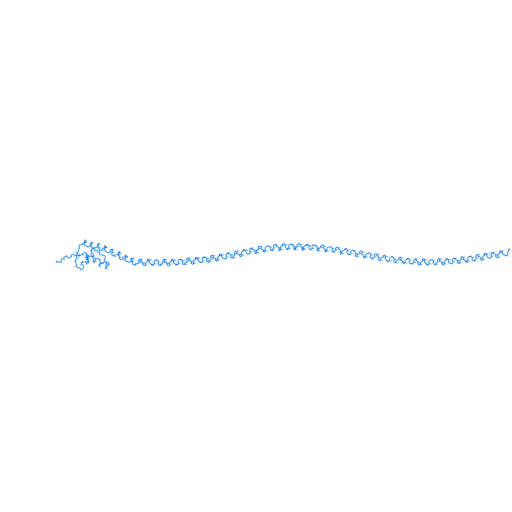A 1 207 ? 58.344 7.262 -99.521 1.00 93.62 207 THR A C 1
ATOM 1700 O O . THR A 1 207 ? 59.139 6.909 -100.392 1.00 93.62 207 THR A O 1
ATOM 1703 N N . ASP A 1 208 ? 57.393 8.169 -99.751 1.00 92.50 208 ASP A N 1
ATOM 1704 C CA . ASP A 1 208 ? 57.146 8.799 -101.052 1.00 92.50 208 ASP A CA 1
ATOM 1705 C C . ASP A 1 208 ? 58.343 9.659 -101.495 1.00 92.50 208 ASP A C 1
ATOM 1707 O O . ASP A 1 208 ? 58.808 9.562 -102.631 1.00 92.50 208 ASP A O 1
ATOM 1711 N N . SER A 1 209 ? 58.913 10.451 -100.582 1.00 89.94 209 SER A N 1
ATOM 1712 C CA . SER A 1 209 ? 60.115 11.256 -100.833 1.00 89.94 209 SER A CA 1
ATOM 1713 C C . SER A 1 209 ? 61.343 10.384 -101.106 1.00 89.94 209 SER A C 1
ATOM 1715 O O . SER A 1 209 ? 62.104 10.656 -102.033 1.00 89.94 209 SER A O 1
ATOM 1717 N N . GLN A 1 210 ? 61.528 9.286 -100.365 1.00 91.00 210 GLN A N 1
ATOM 1718 C CA . GLN A 1 210 ? 62.585 8.310 -100.644 1.00 91.00 210 GLN A CA 1
ATOM 1719 C C . GLN A 1 210 ? 62.413 7.669 -102.026 1.00 91.00 210 GLN A C 1
ATOM 1721 O O . GLN A 1 210 ? 63.406 7.513 -102.742 1.00 91.00 210 GLN A O 1
ATOM 1726 N N . ALA A 1 211 ? 61.183 7.335 -102.423 1.00 90.25 211 ALA A N 1
ATOM 1727 C CA . ALA A 1 211 ? 60.886 6.824 -103.757 1.00 90.25 211 ALA A CA 1
ATOM 1728 C C . ALA A 1 211 ? 61.200 7.865 -104.845 1.00 90.25 211 ALA A C 1
ATOM 1730 O O . ALA A 1 211 ? 61.836 7.524 -105.845 1.00 90.25 211 ALA A O 1
ATOM 1731 N N . GLU A 1 212 ? 60.851 9.137 -104.633 1.00 89.44 212 GLU A N 1
ATOM 1732 C CA . GLU A 1 212 ? 61.167 10.220 -105.569 1.00 89.44 212 GLU A CA 1
ATOM 1733 C C . GLU A 1 212 ? 62.675 10.483 -105.654 1.00 89.44 212 GLU A C 1
ATOM 1735 O O . GLU A 1 212 ? 63.216 10.612 -106.749 1.00 89.44 212 GLU A O 1
ATOM 1740 N N . VAL A 1 213 ? 63.401 10.463 -104.531 1.00 89.44 213 VAL A N 1
ATOM 1741 C CA . VAL A 1 213 ? 64.870 10.549 -104.518 1.00 89.44 213 VAL A CA 1
ATOM 1742 C C . VAL A 1 213 ? 65.488 9.379 -105.280 1.00 89.44 213 VAL A C 1
ATOM 1744 O O . VAL A 1 213 ? 66.427 9.583 -106.046 1.00 89.44 213 VAL A O 1
ATOM 1747 N N . GLN A 1 214 ? 64.983 8.153 -105.115 1.00 88.38 214 GLN A N 1
ATOM 1748 C CA . GLN A 1 214 ? 65.445 7.009 -105.907 1.00 88.38 214 GLN A CA 1
ATOM 1749 C C . GLN A 1 214 ? 65.131 7.179 -107.398 1.00 88.38 214 GLN A C 1
ATOM 1751 O O . GLN A 1 214 ? 65.964 6.827 -108.235 1.00 88.38 214 GLN A O 1
ATOM 1756 N N . ARG A 1 215 ? 63.963 7.733 -107.744 1.00 89.06 215 ARG A N 1
ATOM 1757 C CA . ARG A 1 215 ? 63.573 8.029 -109.128 1.00 89.06 215 ARG A CA 1
ATOM 1758 C C . ARG A 1 215 ? 64.494 9.075 -109.752 1.00 89.06 215 ARG A C 1
ATOM 1760 O O . ARG A 1 215 ? 65.033 8.830 -110.826 1.00 89.06 215 ARG A O 1
ATOM 1767 N N . LEU A 1 216 ? 64.736 10.183 -109.053 1.00 87.38 216 LEU A N 1
ATOM 1768 C CA . LEU A 1 216 ? 65.660 11.237 -109.465 1.00 87.38 216 LEU A CA 1
ATOM 1769 C C . LEU A 1 216 ? 67.095 10.725 -109.563 1.00 87.38 216 LEU A C 1
ATOM 1771 O O . LEU A 1 216 ? 67.774 11.064 -110.522 1.00 87.38 216 LEU A O 1
ATOM 1775 N N . LYS A 1 217 ? 67.554 9.872 -108.636 1.00 88.19 217 LYS A N 1
ATOM 1776 C CA . LYS A 1 217 ? 68.861 9.202 -108.746 1.00 88.19 217 LYS A CA 1
ATOM 1777 C C . LYS A 1 217 ? 68.944 8.363 -110.015 1.00 88.19 217 LYS A C 1
ATOM 1779 O O . LYS A 1 217 ? 69.848 8.587 -110.801 1.00 88.19 217 LYS A O 1
ATOM 1784 N N . LYS A 1 218 ? 67.964 7.489 -110.276 1.00 86.38 218 LYS A N 1
ATOM 1785 C CA . LYS A 1 218 ? 67.914 6.696 -111.518 1.00 86.38 218 LYS A CA 1
ATOM 1786 C C . LYS A 1 218 ? 67.897 7.576 -112.768 1.00 86.38 218 LYS A C 1
ATOM 1788 O O . LYS A 1 218 ? 68.591 7.270 -113.730 1.00 86.38 218 LYS A O 1
ATOM 1793 N N . GLN A 1 219 ? 67.120 8.658 -112.764 1.00 85.56 219 GLN A N 1
ATOM 1794 C CA . GLN A 1 219 ? 67.057 9.600 -113.880 1.00 85.56 219 GLN A CA 1
ATOM 1795 C C . GLN A 1 219 ? 68.385 10.345 -114.065 1.00 85.56 219 GLN A C 1
ATOM 1797 O O . GLN A 1 219 ? 68.835 10.521 -115.192 1.00 85.56 219 GLN A O 1
ATOM 1802 N N . ASN A 1 220 ? 69.033 10.757 -112.977 1.00 84.50 220 ASN A N 1
ATOM 1803 C CA . ASN A 1 220 ? 70.330 11.420 -113.016 1.00 84.50 220 ASN A CA 1
ATOM 1804 C C . ASN A 1 220 ? 71.432 10.453 -113.464 1.00 84.50 220 ASN A C 1
ATOM 1806 O O . ASN A 1 220 ? 72.244 10.824 -114.295 1.00 84.50 220 ASN A O 1
ATOM 1810 N N . ASP A 1 221 ? 71.410 9.197 -113.015 1.00 84.25 221 ASP A N 1
ATOM 1811 C CA . ASP A 1 221 ? 72.313 8.142 -113.484 1.00 84.25 221 ASP A CA 1
ATOM 1812 C C . ASP A 1 221 ? 72.108 7.868 -114.983 1.00 84.25 221 ASP A C 1
ATOM 1814 O O . ASP A 1 221 ? 73.074 7.710 -115.723 1.00 84.25 221 ASP A O 1
ATOM 1818 N N . GLN A 1 222 ? 70.861 7.864 -115.470 1.00 82.00 222 GLN A N 1
ATOM 1819 C CA . GLN A 1 222 ? 70.554 7.762 -116.902 1.00 82.00 222 GLN A CA 1
ATOM 1820 C C . GLN A 1 222 ? 71.070 8.969 -117.691 1.00 82.00 222 GLN A C 1
ATOM 1822 O O . GLN A 1 222 ? 71.675 8.790 -118.746 1.00 82.00 222 GLN A O 1
ATOM 1827 N N . LEU A 1 223 ? 70.864 10.189 -117.186 1.00 81.88 223 LEU A N 1
ATOM 1828 C CA . LEU A 1 223 ? 71.381 11.410 -117.803 1.00 81.88 223 LEU A CA 1
ATOM 1829 C C . LEU A 1 223 ? 72.910 11.423 -117.806 1.00 81.88 223 LEU A C 1
ATOM 1831 O O . LEU A 1 223 ? 73.500 11.704 -118.844 1.00 81.88 223 LEU A O 1
ATOM 1835 N N . LEU A 1 224 ? 73.550 11.053 -116.697 1.00 80.38 224 LEU A N 1
ATOM 1836 C CA . LEU A 1 224 ? 74.997 10.930 -116.566 1.00 80.38 224 LEU A CA 1
ATOM 1837 C C . LEU A 1 224 ? 75.537 9.887 -117.545 1.00 80.38 224 LEU A C 1
ATOM 1839 O O . LEU A 1 224 ? 76.464 10.187 -118.285 1.00 80.38 224 LEU A O 1
ATOM 1843 N N . ASN A 1 225 ? 74.920 8.706 -117.621 1.00 79.75 225 ASN A N 1
ATOM 1844 C CA . ASN A 1 225 ? 75.292 7.673 -118.586 1.00 79.75 225 ASN A CA 1
ATOM 1845 C C . ASN A 1 225 ? 75.120 8.165 -120.024 1.00 79.75 225 ASN A C 1
ATOM 1847 O O . ASN A 1 225 ? 76.015 7.966 -120.835 1.00 79.75 225 ASN A O 1
ATOM 1851 N N . SER A 1 226 ? 74.033 8.875 -120.337 1.00 78.81 226 SER A N 1
ATOM 1852 C CA . SER A 1 226 ? 73.825 9.459 -121.666 1.00 78.81 226 SER A CA 1
ATOM 1853 C C . SER A 1 226 ? 74.834 10.569 -121.990 1.00 78.81 226 SER A C 1
ATOM 1855 O O . SER A 1 226 ? 75.290 10.672 -123.125 1.00 78.81 226 SER A O 1
ATOM 1857 N N . ALA A 1 227 ? 75.240 11.371 -121.001 1.00 76.25 227 ALA A N 1
ATOM 1858 C CA . ALA A 1 227 ? 76.267 12.395 -121.147 1.00 76.25 227 ALA A CA 1
ATOM 1859 C C . ALA A 1 227 ? 77.654 11.761 -121.321 1.00 76.25 227 ALA A C 1
ATOM 1861 O O . ALA A 1 227 ? 78.406 12.184 -122.193 1.00 76.25 227 ALA A O 1
ATOM 1862 N N . ILE A 1 228 ? 77.972 10.704 -120.565 1.00 77.69 228 ILE A N 1
ATOM 1863 C CA . ILE A 1 228 ? 79.173 9.879 -120.754 1.00 77.69 228 ILE A CA 1
ATOM 1864 C C . ILE A 1 228 ? 79.162 9.253 -122.153 1.00 77.69 228 ILE A C 1
ATOM 1866 O O . ILE A 1 228 ? 80.187 9.261 -122.831 1.00 77.69 228 ILE A O 1
ATOM 1870 N N . GLU A 1 229 ? 78.017 8.766 -122.631 1.00 77.56 229 GLU A N 1
ATOM 1871 C CA . GLU A 1 229 ? 77.858 8.206 -123.977 1.00 77.56 229 GLU A CA 1
ATOM 1872 C C . GLU A 1 229 ? 78.044 9.275 -125.074 1.00 77.56 229 GLU A C 1
ATOM 1874 O O . GLU A 1 229 ? 78.649 9.031 -126.115 1.00 77.56 229 GLU A O 1
ATOM 1879 N N . GLN A 1 230 ? 77.575 10.502 -124.843 1.00 76.75 230 GLN A N 1
ATOM 1880 C CA . GLN A 1 230 ? 77.814 11.630 -125.748 1.00 76.75 230 GLN A CA 1
ATOM 1881 C C . GLN A 1 230 ? 79.276 12.089 -125.732 1.00 76.75 230 GLN A C 1
ATOM 1883 O O . GLN A 1 230 ? 79.834 12.361 -126.794 1.00 76.75 230 GLN A O 1
ATOM 1888 N N . VAL A 1 231 ? 79.916 12.147 -124.561 1.00 73.19 231 VAL A N 1
ATOM 1889 C CA . VAL A 1 231 ? 81.343 12.472 -124.418 1.00 73.19 231 VAL A CA 1
ATOM 1890 C C . VAL A 1 231 ? 82.208 11.392 -125.059 1.00 73.19 231 VAL A C 1
ATOM 1892 O O . VAL A 1 231 ? 83.163 11.727 -125.748 1.00 73.19 231 VAL A O 1
ATOM 1895 N N . SER A 1 232 ? 81.860 10.114 -124.912 1.00 70.94 232 SER A N 1
ATOM 1896 C CA . SER A 1 232 ? 82.559 9.015 -125.590 1.00 70.94 232 SER A CA 1
ATOM 1897 C C . SER A 1 232 ? 82.349 9.052 -127.103 1.00 70.94 232 SER A C 1
ATOM 1899 O O . SER A 1 232 ? 83.332 8.953 -127.826 1.00 70.94 232 SER A O 1
ATOM 1901 N N . LYS A 1 233 ? 81.144 9.344 -127.611 1.00 71.81 233 LYS A N 1
ATOM 1902 C CA . LYS A 1 233 ? 80.921 9.600 -129.052 1.00 71.81 233 LYS A CA 1
ATOM 1903 C C . LYS A 1 233 ? 81.686 10.824 -129.570 1.00 71.81 233 LYS A C 1
ATOM 1905 O O . LYS A 1 233 ? 82.137 10.835 -130.715 1.00 71.81 233 LYS A O 1
ATOM 1910 N N . LEU A 1 234 ? 81.839 11.877 -128.764 1.00 69.62 234 LEU A N 1
ATOM 1911 C CA . LEU A 1 234 ? 82.682 13.031 -129.098 1.00 69.62 234 LEU A CA 1
ATOM 1912 C C . LEU A 1 234 ? 84.172 12.664 -129.079 1.00 69.62 234 LEU A C 1
ATOM 1914 O O . LEU A 1 234 ? 84.897 13.072 -129.982 1.00 69.62 234 LEU A O 1
ATOM 1918 N N . ALA A 1 235 ? 84.615 11.866 -128.109 1.00 63.53 235 ALA A N 1
ATOM 1919 C CA . ALA A 1 235 ? 85.977 11.350 -128.032 1.00 63.53 235 ALA A CA 1
ATOM 1920 C C . ALA A 1 235 ? 86.296 10.416 -129.212 1.00 63.53 235 ALA A C 1
ATOM 1922 O O . ALA A 1 235 ? 87.359 10.549 -129.808 1.00 63.53 235 ALA A O 1
ATOM 1923 N N . GLU A 1 236 ? 85.358 9.559 -129.627 1.00 61.19 236 GLU A N 1
ATOM 1924 C CA . GLU A 1 236 ? 85.458 8.752 -130.849 1.00 61.19 236 GLU A CA 1
ATOM 1925 C C . GLU A 1 236 ? 85.539 9.634 -132.097 1.00 61.19 236 GLU A C 1
ATOM 1927 O O . GLU A 1 236 ? 86.399 9.404 -132.940 1.00 61.19 236 GLU A O 1
ATOM 1932 N N . ARG A 1 237 ? 84.733 10.702 -132.199 1.00 59.97 237 ARG A N 1
ATOM 1933 C CA . ARG A 1 237 ? 84.826 11.668 -133.313 1.00 59.97 237 ARG A CA 1
ATOM 1934 C C . ARG A 1 237 ? 86.167 12.407 -133.362 1.00 59.97 237 ARG A C 1
ATOM 1936 O O . ARG A 1 237 ? 86.639 12.736 -134.451 1.00 59.97 237 ARG A O 1
ATOM 1943 N N . VAL A 1 238 ? 86.775 12.683 -132.208 1.00 59.38 238 VAL A N 1
ATOM 1944 C CA . VAL A 1 238 ? 88.124 13.264 -132.111 1.00 59.38 238 VAL A CA 1
ATOM 1945 C C . VAL A 1 238 ? 89.190 12.226 -132.479 1.00 59.38 238 VAL A C 1
ATOM 1947 O O . VAL A 1 238 ? 90.106 12.556 -133.225 1.00 59.38 238 VAL A O 1
ATOM 1950 N N . ALA A 1 239 ? 89.035 10.967 -132.063 1.00 57.34 239 ALA A N 1
ATOM 1951 C CA . ALA A 1 239 ? 89.932 9.873 -132.433 1.00 57.34 239 ALA A CA 1
ATOM 1952 C C . ALA A 1 239 ? 89.884 9.558 -133.941 1.00 57.34 239 ALA A C 1
ATOM 1954 O O . ALA A 1 239 ? 90.928 9.378 -134.559 1.00 57.34 239 ALA A O 1
ATOM 1955 N N . THR A 1 240 ? 88.706 9.599 -134.574 1.00 55.16 240 THR A N 1
ATOM 1956 C CA . THR A 1 240 ? 88.577 9.448 -136.035 1.00 55.16 240 THR A CA 1
ATOM 1957 C C . THR A 1 240 ? 89.139 10.644 -136.804 1.00 55.16 240 THR A C 1
ATOM 1959 O O . THR A 1 240 ? 89.635 10.470 -137.908 1.00 55.16 240 THR A O 1
ATOM 1962 N N . LYS A 1 241 ? 89.144 11.853 -136.221 1.00 52.44 241 LYS A N 1
ATOM 1963 C CA . LYS A 1 241 ? 89.821 13.022 -136.815 1.00 52.44 241 LYS A CA 1
ATOM 1964 C C . LYS A 1 241 ? 91.341 13.024 -136.617 1.00 52.44 241 LYS A C 1
ATOM 1966 O O . LYS A 1 241 ? 92.023 13.716 -137.359 1.00 52.44 241 LYS A O 1
ATOM 1971 N N . ALA A 1 242 ? 91.867 12.259 -135.661 1.00 50.50 242 ALA A N 1
ATOM 1972 C CA . ALA A 1 242 ? 93.305 12.052 -135.467 1.00 50.50 242 ALA A CA 1
ATOM 1973 C C . ALA A 1 242 ? 93.860 10.844 -136.255 1.00 50.50 242 ALA A C 1
ATOM 1975 O O . ALA A 1 242 ? 95.062 10.611 -136.241 1.00 50.50 242 ALA A O 1
ATOM 1976 N N . SER A 1 243 ? 92.996 10.079 -136.935 1.00 46.19 243 SER A N 1
ATOM 1977 C CA . SER A 1 243 ? 93.362 8.939 -137.792 1.00 46.19 243 SER A CA 1
ATOM 1978 C C . SER A 1 243 ? 93.372 9.279 -139.293 1.00 46.19 243 SER A C 1
ATOM 1980 O O . SER A 1 243 ? 93.769 8.430 -140.086 1.00 46.19 243 SER A O 1
ATOM 1982 N N . ASP A 1 244 ? 92.958 10.494 -139.671 1.00 43.97 244 ASP A N 1
ATOM 1983 C CA . ASP A 1 244 ? 92.921 11.005 -141.054 1.00 43.97 244 ASP A CA 1
ATOM 1984 C C . ASP A 1 244 ? 93.741 12.314 -141.203 1.00 43.97 244 ASP A C 1
ATOM 1986 O O . ASP A 1 244 ? 93.424 13.190 -142.013 1.00 43.97 244 ASP A O 1
ATOM 1990 N N . SER A 1 245 ? 94.803 12.492 -140.406 1.00 37.06 245 SER A N 1
ATOM 1991 C CA . SER A 1 245 ? 95.802 13.567 -140.567 1.00 37.06 245 SER A CA 1
ATOM 1992 C C . SER A 1 245 ? 97.192 13.127 -140.133 1.00 37.06 245 SER A C 1
ATOM 1994 O O . SER A 1 245 ? 97.302 12.571 -139.020 1.00 37.06 245 SER A O 1
#

Sequence (245 aa):
MARKANIAKEEIIQACWDLIEQNIFPNIPRLSDYFKNLDGRGCSNTTLLNAISEWEESYKEHQDNELKEVTEHFAPTFKRFERDIIQSLSIILDEQITAHEEKLSLRQSSIEGRERSLSESFINSQQELATTLEQKQIVEVRCNQLQQSQKALEDRLEHSLTRNRVLESEIEQWKQAQREADTKLHQAQVDLAKQDNEISQLKQLLTDSQAEVQRLKKQNDQLLNSAIEQVSKLAERVATKASDS

Radius of gyration: 94.22 Å; chains: 1; bounding box: 177×29×253 Å

Foldseek 3Di:
DDDQDADDLVNLLVVCVVCVVVVHHDDLVVSQVVCCVVPNHDDDNVSNVVSSVVSVVVVVVVVVVVVVVVCVVCVVVVVVVVVVVVVVVVVVVVVVVVVVVVVVVVVVVVVVVVVVVVVVVVVVVVVVVVVVVVVVVVVVVVVVVVVVVVVVVVVVVVVVVVVVVVVVVVVVVVVVVVVVVVVVVVVVVVVVVVVVVVVVVVVVVVVVVVVVVVVVVVVVVVVVVVVVVVVVVVVVVVVVVVVPD